Protein AF-A0A969WZC3-F1 (afdb_monomer_lite)

Radius of gyration: 23.34 Å; chains: 1; bounding box: 54×45×76 Å

Structure (mmCIF, N/CA/C/O backbone):
data_AF-A0A969WZC3-F1
#
_entry.id   AF-A0A969WZC3-F1
#
loop_
_atom_site.group_PDB
_atom_site.id
_atom_site.type_symbol
_atom_site.label_atom_id
_atom_site.label_alt_id
_atom_site.label_comp_id
_atom_site.label_asym_id
_atom_site.label_entity_id
_atom_site.label_seq_id
_atom_site.pdbx_PDB_ins_code
_atom_site.Cartn_x
_atom_site.Cartn_y
_atom_site.Cartn_z
_atom_site.occupancy
_atom_site.B_iso_or_equiv
_atom_site.auth_seq_id
_atom_site.auth_comp_id
_atom_site.auth_asym_id
_atom_site.auth_atom_id
_atom_site.pdbx_PDB_model_num
ATOM 1 N N . MET A 1 1 ? 13.222 12.422 -15.198 1.00 42.28 1 MET A N 1
ATOM 2 C CA . MET A 1 1 ? 12.295 11.518 -14.487 1.00 42.28 1 MET A CA 1
ATOM 3 C C . MET A 1 1 ? 12.830 11.242 -13.109 1.00 42.28 1 MET A C 1
ATOM 5 O O . MET A 1 1 ? 14.006 10.934 -12.985 1.00 42.28 1 MET A O 1
ATOM 9 N N . ILE A 1 2 ? 12.021 11.473 -12.080 1.00 40.50 2 ILE A N 1
ATOM 10 C CA . ILE A 1 2 ? 12.538 11.616 -10.722 1.00 40.50 2 ILE A CA 1
ATOM 11 C C . ILE A 1 2 ? 12.546 10.247 -10.035 1.00 40.50 2 ILE A C 1
ATOM 13 O O . ILE A 1 2 ? 11.678 9.947 -9.223 1.00 40.50 2 ILE A O 1
ATOM 17 N N . SER A 1 3 ? 13.534 9.409 -10.359 1.00 52.72 3 SER A N 1
ATOM 18 C CA . SER A 1 3 ? 14.085 8.571 -9.300 1.00 52.72 3 SER A CA 1
ATOM 19 C C . SER A 1 3 ? 14.877 9.506 -8.393 1.00 52.72 3 SER A C 1
ATOM 21 O O . SER A 1 3 ? 15.606 10.388 -8.857 1.00 52.72 3 SER A O 1
ATOM 23 N N . GLN A 1 4 ? 14.687 9.393 -7.083 1.00 64.31 4 GLN A N 1
ATOM 24 C CA . GLN A 1 4 ? 15.582 10.088 -6.175 1.00 64.31 4 GLN A CA 1
ATOM 25 C C . GLN A 1 4 ? 16.975 9.523 -6.429 1.00 64.31 4 GLN A C 1
ATOM 27 O O . GLN A 1 4 ? 17.149 8.313 -6.339 1.00 64.31 4 GLN A O 1
ATOM 32 N N . ALA A 1 5 ? 17.951 10.367 -6.775 1.00 65.38 5 ALA A N 1
ATOM 33 C CA . ALA A 1 5 ? 19.270 9.907 -7.225 1.00 65.38 5 ALA A CA 1
ATOM 34 C C . ALA A 1 5 ? 19.932 8.913 -6.247 1.00 65.38 5 ALA A C 1
ATOM 36 O O . ALA A 1 5 ? 20.697 8.050 -6.664 1.00 65.38 5 ALA A O 1
ATOM 37 N N . ARG A 1 6 ? 19.577 8.992 -4.955 1.00 82.94 6 ARG A N 1
ATOM 38 C CA . ARG A 1 6 ? 20.016 8.071 -3.896 1.00 82.94 6 ARG A CA 1
ATOM 39 C C . ARG A 1 6 ? 19.388 6.669 -3.954 1.00 82.94 6 ARG A C 1
ATOM 41 O O . ARG A 1 6 ? 20.005 5.728 -3.483 1.00 82.94 6 ARG A O 1
ATOM 48 N N . LEU A 1 7 ? 18.193 6.512 -4.525 1.00 85.69 7 LEU A N 1
ATOM 49 C CA . LEU A 1 7 ? 17.437 5.248 -4.587 1.00 85.69 7 LEU A CA 1
ATOM 50 C C . LEU A 1 7 ? 17.668 4.458 -5.888 1.00 85.69 7 LEU A C 1
ATOM 52 O O . LEU A 1 7 ? 17.003 3.446 -6.138 1.00 85.69 7 LEU A O 1
ATOM 56 N N . GLY A 1 8 ? 18.607 4.917 -6.717 1.00 86.56 8 GLY A N 1
ATOM 57 C CA . GLY A 1 8 ? 19.036 4.247 -7.937 1.00 86.56 8 GLY A CA 1
ATOM 58 C C . GLY A 1 8 ? 18.315 4.705 -9.205 1.00 86.56 8 GLY A C 1
ATOM 59 O O . GLY A 1 8 ? 17.665 5.752 -9.267 1.00 86.56 8 GLY A O 1
ATOM 60 N N . THR A 1 9 ? 18.489 3.909 -10.256 1.00 91.56 9 THR A N 1
ATOM 61 C CA . THR A 1 9 ? 17.952 4.183 -11.596 1.00 91.56 9 THR A CA 1
ATOM 62 C C . THR A 1 9 ? 16.505 3.708 -11.736 1.00 91.56 9 THR A C 1
ATOM 64 O O . THR A 1 9 ? 16.013 2.939 -10.907 1.00 91.56 9 THR A O 1
ATOM 67 N N . VAL A 1 10 ? 15.833 4.106 -12.825 1.00 91.38 10 VAL A N 1
ATOM 68 C CA . VAL A 1 10 ? 14.520 3.548 -13.198 1.00 91.38 10 VAL A CA 1
ATOM 69 C C . VAL A 1 10 ? 14.601 2.027 -13.328 1.00 91.38 10 VAL A C 1
ATOM 71 O O . VAL A 1 10 ? 13.741 1.334 -12.803 1.00 91.38 10 VAL A O 1
ATOM 74 N N . TRP A 1 11 ? 15.676 1.491 -13.915 1.00 93.31 11 TRP A N 1
ATOM 75 C CA . TRP A 1 11 ? 15.883 0.045 -14.008 1.00 93.31 11 TRP A CA 1
ATOM 76 C C . TRP A 1 11 ? 15.970 -0.636 -12.636 1.00 93.31 11 TRP A C 1
ATOM 78 O O . TRP A 1 11 ? 15.300 -1.642 -12.401 1.00 93.31 11 TRP A O 1
ATOM 88 N N . THR A 1 12 ? 16.753 -0.074 -11.708 1.00 93.88 12 THR A N 1
ATOM 89 C CA . THR A 1 12 ? 16.862 -0.594 -10.335 1.00 93.88 12 THR A CA 1
ATOM 90 C C . THR A 1 12 ? 15.500 -0.581 -9.643 1.00 93.88 12 THR A C 1
ATOM 92 O O . THR A 1 12 ? 15.118 -1.574 -9.025 1.00 93.88 12 THR A O 1
ATOM 95 N N . LYS A 1 13 ? 14.733 0.508 -9.802 1.00 95.12 13 LYS A N 1
ATOM 96 C CA . LYS A 1 13 ? 13.353 0.599 -9.308 1.00 95.12 13 LYS A CA 1
ATOM 97 C C . LYS A 1 13 ? 12.482 -0.498 -9.915 1.00 95.12 13 LYS A C 1
ATOM 99 O O . LYS A 1 13 ? 11.861 -1.235 -9.163 1.00 95.12 13 LYS A O 1
ATOM 104 N N . THR A 1 14 ? 12.489 -0.675 -11.234 1.00 96.62 14 THR A N 1
ATOM 105 C CA . THR A 1 14 ? 11.723 -1.727 -11.919 1.00 96.62 14 THR A CA 1
ATOM 106 C C . THR A 1 14 ? 12.036 -3.121 -11.369 1.00 96.62 14 THR A C 1
ATOM 108 O O . THR A 1 14 ? 11.116 -3.888 -11.101 1.00 96.62 14 THR A O 1
ATOM 111 N N . GLN A 1 15 ? 13.308 -3.456 -11.123 1.00 97.12 15 GLN A N 1
ATOM 112 C CA . GLN A 1 15 ? 13.657 -4.754 -10.527 1.00 97.12 15 GLN A CA 1
ATOM 113 C C . GLN A 1 15 ? 13.122 -4.915 -9.098 1.00 97.12 15 GLN A C 1
ATOM 115 O O . GLN A 1 15 ? 12.622 -5.990 -8.756 1.00 97.12 15 GLN A O 1
ATOM 120 N N . ARG A 1 16 ? 13.155 -3.857 -8.276 1.00 97.50 16 ARG A N 1
ATOM 121 C CA . ARG A 1 16 ? 12.515 -3.889 -6.951 1.00 97.50 16 ARG A CA 1
ATOM 122 C C . ARG A 1 16 ? 11.005 -4.059 -7.062 1.00 97.50 16 ARG A C 1
ATOM 124 O O . ARG A 1 16 ? 10.459 -4.922 -6.381 1.00 97.50 16 ARG A O 1
ATOM 131 N N . LEU A 1 17 ? 10.350 -3.308 -7.952 1.00 98.25 17 LEU A N 1
ATOM 132 C CA . LEU A 1 17 ? 8.904 -3.393 -8.172 1.00 98.25 17 LEU A CA 1
ATOM 133 C C . LEU A 1 17 ? 8.465 -4.807 -8.543 1.00 98.25 17 LEU A C 1
ATOM 135 O O . LEU A 1 17 ? 7.466 -5.268 -8.009 1.00 98.25 17 LEU A O 1
ATOM 139 N N . ARG A 1 18 ? 9.225 -5.522 -9.383 1.00 98.50 18 ARG A N 1
ATOM 140 C CA . ARG A 1 18 ? 8.946 -6.935 -9.696 1.00 98.50 18 ARG A CA 1
ATOM 141 C C . ARG A 1 18 ? 8.913 -7.799 -8.439 1.00 98.50 18 ARG A C 1
ATOM 143 O O . ARG A 1 18 ? 7.935 -8.501 -8.208 1.00 98.50 18 ARG A O 1
ATOM 150 N N . GLY A 1 19 ? 9.943 -7.694 -7.598 1.00 98.38 19 GLY A N 1
ATOM 151 C CA . GLY A 1 19 ? 10.017 -8.458 -6.352 1.00 98.38 19 GLY A CA 1
ATOM 152 C C . GLY A 1 19 ? 8.909 -8.100 -5.358 1.00 98.38 19 GLY A C 1
ATOM 153 O O . GLY A 1 19 ? 8.317 -8.991 -4.757 1.00 98.38 19 GLY A O 1
ATOM 154 N N . ILE A 1 20 ? 8.612 -6.808 -5.192 1.00 98.75 20 ILE A N 1
ATOM 155 C CA . ILE A 1 20 ? 7.569 -6.341 -4.266 1.00 98.75 20 ILE A CA 1
ATOM 156 C C . ILE A 1 20 ? 6.181 -6.744 -4.778 1.00 98.75 20 ILE A C 1
ATOM 158 O O . ILE A 1 20 ? 5.378 -7.253 -4.004 1.00 98.75 20 ILE A O 1
ATOM 162 N N . ALA A 1 21 ? 5.901 -6.583 -6.074 1.00 98.75 21 ALA A N 1
ATOM 163 C CA . ALA A 1 21 ? 4.621 -6.969 -6.665 1.00 98.75 21 ALA A CA 1
ATOM 164 C C . ALA A 1 21 ? 4.400 -8.484 -6.582 1.00 98.75 21 ALA A C 1
ATOM 166 O O . ALA A 1 21 ? 3.293 -8.927 -6.285 1.00 98.75 21 ALA A O 1
ATOM 167 N N . GLU A 1 22 ? 5.451 -9.287 -6.781 1.00 98.50 22 GLU A N 1
ATOM 168 C CA . GLU A 1 22 ? 5.379 -10.735 -6.590 1.00 98.50 22 GLU A CA 1
ATOM 169 C C . GLU A 1 22 ? 5.083 -11.102 -5.125 1.00 98.50 22 GLU A C 1
ATOM 171 O O . GLU A 1 22 ? 4.274 -11.990 -4.861 1.00 98.50 22 GLU A O 1
ATOM 176 N N . PHE A 1 23 ? 5.714 -10.417 -4.168 1.00 98.62 23 PHE A N 1
ATOM 177 C CA . PHE A 1 23 ? 5.460 -10.626 -2.743 1.00 98.62 23 PHE A CA 1
ATOM 178 C C . PHE A 1 23 ? 4.017 -10.267 -2.366 1.00 98.62 23 PHE A C 1
ATOM 180 O O . PHE A 1 23 ? 3.298 -11.106 -1.832 1.00 98.62 23 PHE A O 1
ATOM 187 N N . VAL A 1 24 ? 3.562 -9.067 -2.739 1.00 98.50 24 VAL A N 1
ATOM 188 C CA . VAL A 1 24 ? 2.185 -8.603 -2.506 1.00 98.50 24 VAL A CA 1
ATOM 189 C C . VAL A 1 24 ? 1.169 -9.536 -3.165 1.00 98.50 24 VAL A C 1
ATOM 191 O O . VAL A 1 24 ? 0.177 -9.898 -2.541 1.00 98.50 24 VAL A O 1
ATOM 194 N N . GLY A 1 25 ? 1.417 -9.974 -4.402 1.00 98.19 25 GLY A N 1
ATOM 195 C CA . GLY A 1 25 ? 0.541 -10.918 -5.094 1.00 98.19 25 GLY A CA 1
ATOM 196 C C . GLY A 1 25 ? 0.383 -12.245 -4.348 1.00 98.19 25 GLY A C 1
ATOM 197 O O . GLY A 1 25 ? -0.729 -12.760 -4.265 1.00 98.19 25 GLY A O 1
ATOM 198 N N . LYS A 1 26 ? 1.467 -12.772 -3.761 1.00 97.94 26 LYS A N 1
ATOM 199 C CA . LYS A 1 26 ? 1.429 -14.000 -2.948 1.00 97.94 26 LYS A CA 1
ATOM 200 C C . LYS A 1 26 ? 0.663 -13.806 -1.644 1.00 97.94 26 LYS A C 1
ATOM 202 O O . LYS A 1 26 ? -0.181 -14.642 -1.337 1.00 97.94 26 LYS A O 1
ATOM 207 N N . GLU A 1 27 ? 0.917 -12.713 -0.928 1.00 97.06 27 GLU A N 1
ATOM 208 C CA . GLU A 1 27 ? 0.209 -12.381 0.318 1.00 97.06 27 GLU A CA 1
ATOM 209 C C . GLU A 1 27 ? -1.304 -12.238 0.092 1.00 97.06 27 GLU A C 1
ATOM 211 O O . GLU A 1 27 ? -2.105 -12.709 0.894 1.00 97.06 27 GLU A O 1
ATOM 216 N N . LEU A 1 28 ? -1.703 -11.661 -1.046 1.00 97.19 28 LEU A N 1
ATOM 217 C CA . LEU A 1 28 ? -3.108 -11.512 -1.438 1.00 97.19 28 LEU A CA 1
ATOM 218 C C . LEU A 1 28 ? -3.725 -12.783 -2.051 1.00 97.19 28 LEU A C 1
ATOM 220 O O . LEU A 1 28 ? -4.907 -12.786 -2.395 1.00 97.19 28 LEU A O 1
ATOM 224 N N . GLY A 1 29 ? -2.950 -13.858 -2.222 1.00 97.38 29 GLY A N 1
ATOM 225 C CA . GLY A 1 29 ? -3.427 -15.115 -2.806 1.00 97.38 29 GLY A CA 1
ATOM 226 C C . GLY A 1 29 ? -3.717 -15.051 -4.312 1.00 97.38 29 GLY A C 1
ATOM 227 O O . GLY A 1 29 ? -4.465 -15.884 -4.830 1.00 97.38 29 GLY A O 1
ATOM 228 N N . PHE A 1 30 ? -3.147 -14.085 -5.035 1.00 97.12 30 PHE A N 1
ATOM 229 C CA . PHE A 1 30 ? -3.295 -13.992 -6.487 1.00 97.12 30 PHE A CA 1
ATOM 230 C C . PHE A 1 30 ? -2.543 -15.124 -7.193 1.00 97.12 30 PHE A C 1
ATOM 232 O O . PHE A 1 30 ? -1.452 -15.530 -6.797 1.00 97.12 30 PHE A O 1
ATOM 239 N N . THR A 1 31 ? -3.129 -15.640 -8.275 1.00 95.19 31 THR A N 1
ATOM 240 C CA . THR A 1 31 ? -2.581 -16.807 -8.990 1.00 95.19 31 THR A CA 1
ATOM 241 C C . THR A 1 31 ? -1.844 -16.430 -10.275 1.00 95.19 31 THR A C 1
ATOM 243 O O . THR A 1 31 ? -0.972 -17.174 -10.732 1.00 95.19 31 THR A O 1
ATOM 246 N N . GLU A 1 32 ? -2.111 -15.252 -10.846 1.00 94.31 32 GLU A N 1
ATOM 247 C CA . GLU A 1 32 ? -1.524 -14.802 -12.113 1.00 94.31 32 GLU A CA 1
ATOM 248 C C . GLU A 1 32 ? -0.117 -14.189 -11.964 1.00 94.31 32 GLU A C 1
ATOM 250 O O . GLU A 1 32 ? 0.189 -13.132 -12.521 1.00 94.31 32 GLU A O 1
ATOM 255 N N . MET A 1 33 ? 0.787 -14.871 -11.255 1.00 97.62 33 MET A N 1
ATOM 256 C CA . MET A 1 33 ? 2.130 -14.356 -10.936 1.00 97.62 33 MET A CA 1
ATOM 257 C C . MET A 1 33 ? 2.956 -13.964 -12.169 1.00 97.62 33 MET A C 1
ATOM 259 O O . MET A 1 33 ? 3.733 -13.014 -12.119 1.00 97.62 33 MET A O 1
ATOM 263 N N . LYS A 1 34 ? 2.764 -14.654 -13.302 1.00 97.94 34 LYS A N 1
ATOM 264 C CA . LYS A 1 34 ? 3.433 -14.311 -14.569 1.00 97.94 34 LYS A CA 1
ATOM 265 C C . LYS A 1 34 ? 2.964 -12.969 -15.137 1.00 97.94 34 LYS A C 1
ATOM 267 O O . LYS A 1 34 ? 3.781 -12.240 -15.690 1.00 97.94 34 LYS A O 1
ATOM 272 N N . LEU A 1 35 ? 1.673 -12.650 -15.004 1.00 98.06 35 LEU A N 1
ATOM 273 C CA . LEU A 1 35 ? 1.128 -11.365 -15.447 1.00 98.06 35 LEU A CA 1
ATOM 274 C C . LEU A 1 35 ? 1.619 -10.240 -14.535 1.00 98.06 35 LEU A C 1
ATOM 276 O O . LEU A 1 35 ? 2.028 -9.198 -15.039 1.00 98.06 35 LEU A O 1
ATOM 280 N N . ILE A 1 36 ? 1.648 -10.481 -13.218 1.00 98.69 36 ILE A N 1
ATOM 281 C CA . ILE A 1 36 ? 2.184 -9.540 -12.222 1.00 98.69 36 ILE A CA 1
ATOM 282 C C . ILE A 1 36 ? 3.644 -9.195 -12.540 1.00 98.69 36 ILE A C 1
ATOM 284 O O . ILE A 1 36 ? 3.980 -8.019 -12.675 1.00 98.69 36 ILE A O 1
ATOM 288 N N . ASP A 1 37 ? 4.501 -10.205 -12.718 1.00 98.62 37 ASP A N 1
ATOM 289 C CA . ASP A 1 37 ? 5.919 -9.992 -13.024 1.00 98.62 37 ASP A CA 1
ATOM 290 C C . ASP A 1 37 ? 6.119 -9.257 -14.358 1.00 98.62 37 ASP A C 1
ATOM 292 O O . ASP A 1 37 ? 6.903 -8.306 -14.437 1.00 98.62 37 ASP A O 1
ATOM 296 N N . ARG A 1 38 ? 5.379 -9.653 -15.405 1.00 98.44 38 ARG A N 1
ATOM 297 C CA . ARG A 1 38 ? 5.488 -9.025 -16.728 1.00 98.44 38 ARG A CA 1
ATOM 298 C C . ARG A 1 38 ? 5.025 -7.570 -16.706 1.00 98.44 38 ARG A C 1
ATOM 300 O O . ARG A 1 38 ? 5.714 -6.715 -17.262 1.00 98.44 38 ARG A O 1
ATOM 307 N N . ALA A 1 39 ? 3.913 -7.276 -16.034 1.00 98.56 39 ALA A N 1
ATOM 308 C CA . ALA A 1 39 ? 3.428 -5.912 -15.857 1.00 98.56 39 ALA A CA 1
ATOM 309 C C . ALA A 1 39 ? 4.424 -5.066 -15.053 1.00 98.56 39 ALA A C 1
ATOM 311 O O . ALA A 1 39 ? 4.774 -3.971 -15.487 1.00 98.56 39 ALA A O 1
ATOM 312 N N . ALA A 1 40 ? 4.953 -5.587 -13.940 1.00 98.50 40 ALA A N 1
ATOM 313 C CA . ALA A 1 40 ? 5.955 -4.892 -13.133 1.00 98.50 40 ALA A CA 1
ATOM 314 C C . ALA A 1 40 ? 7.238 -4.587 -13.923 1.00 98.50 40 ALA A C 1
ATOM 316 O O . ALA A 1 40 ? 7.801 -3.503 -13.785 1.00 98.50 40 ALA A O 1
ATOM 317 N N . LEU A 1 41 ? 7.685 -5.506 -14.785 1.00 98.44 41 LEU A N 1
ATOM 318 C CA . LEU A 1 41 ? 8.854 -5.302 -15.642 1.00 98.44 41 LEU A CA 1
ATOM 319 C C . LEU A 1 41 ? 8.656 -4.158 -16.650 1.00 98.44 41 LEU A C 1
ATOM 321 O O . LEU A 1 41 ? 9.597 -3.416 -16.926 1.00 98.44 41 LEU A O 1
ATOM 325 N N . LEU A 1 42 ? 7.452 -4.030 -17.210 1.00 97.94 42 LEU A N 1
ATOM 326 C CA . LEU A 1 42 ? 7.158 -3.095 -18.299 1.00 97.94 42 LEU A CA 1
ATOM 327 C C . LEU A 1 42 ? 6.535 -1.771 -17.833 1.00 97.94 42 LEU A C 1
ATOM 329 O O . LEU A 1 42 ? 6.500 -0.818 -18.608 1.00 97.94 42 LEU A O 1
ATOM 333 N N . CYS A 1 43 ? 6.078 -1.673 -16.580 1.00 97.06 43 CYS A N 1
ATOM 334 C CA . CYS A 1 43 ? 5.283 -0.540 -16.086 1.00 97.06 43 CYS A CA 1
ATOM 335 C C . CYS A 1 43 ? 5.971 0.834 -16.167 1.00 97.06 43 CYS A C 1
ATOM 337 O O . CYS A 1 43 ? 5.294 1.856 -16.107 1.00 97.06 43 CYS A O 1
ATOM 339 N N . LYS A 1 44 ? 7.301 0.865 -16.319 1.00 96.12 44 LYS A N 1
ATOM 340 C CA . LYS A 1 44 ? 8.107 2.087 -16.458 1.00 96.12 44 LYS A CA 1
ATOM 341 C C . LYS A 1 44 ? 8.757 2.235 -17.831 1.00 96.12 44 LYS A C 1
ATOM 343 O O . LYS A 1 44 ? 9.663 3.041 -17.970 1.00 96.12 44 LYS A O 1
ATOM 348 N N . ALA A 1 45 ? 8.373 1.446 -18.832 1.00 94.62 45 ALA A N 1
ATOM 349 C CA . ALA A 1 45 ? 9.025 1.493 -20.143 1.00 94.62 45 ALA A CA 1
ATOM 350 C C . ALA A 1 45 ? 8.718 2.789 -20.916 1.00 94.62 45 ALA A C 1
ATOM 352 O O . ALA A 1 45 ? 9.565 3.294 -21.649 1.00 94.62 45 ALA A O 1
ATOM 353 N N . ASP A 1 46 ? 7.524 3.352 -20.733 1.00 95.31 46 ASP A N 1
ATOM 354 C CA . ASP A 1 46 ? 7.078 4.565 -21.425 1.00 95.31 46 ASP A CA 1
ATOM 355 C C . ASP A 1 46 ? 7.780 5.839 -20.958 1.00 95.31 46 ASP A C 1
ATOM 357 O O . ASP A 1 46 ? 7.876 6.804 -21.715 1.00 95.31 46 ASP A O 1
ATOM 361 N N . LEU A 1 47 ? 8.314 5.814 -19.741 1.00 93.19 47 LEU A N 1
ATOM 362 C CA . LEU A 1 47 ? 9.138 6.860 -19.158 1.00 93.19 47 LEU A CA 1
ATOM 363 C C . LEU A 1 47 ? 10.285 7.282 -20.093 1.00 93.19 47 LEU A C 1
ATOM 365 O O . LEU A 1 47 ? 10.525 8.468 -20.270 1.00 93.19 47 LEU A O 1
ATOM 369 N N . GLU A 1 48 ? 10.935 6.356 -20.794 1.00 90.25 48 GLU A N 1
ATOM 370 C CA . GLU A 1 48 ? 12.064 6.688 -21.681 1.00 90.25 48 GLU A CA 1
ATOM 371 C C . GLU A 1 48 ? 11.642 7.269 -23.047 1.00 90.25 48 GLU A C 1
ATOM 373 O O . GLU A 1 48 ? 12.482 7.531 -23.910 1.00 90.25 48 GLU A O 1
ATOM 378 N N . THR A 1 49 ? 10.344 7.490 -23.275 1.00 92.12 49 THR A N 1
ATOM 379 C CA . THR A 1 49 ? 9.843 8.016 -24.551 1.00 92.12 49 THR A CA 1
ATOM 380 C C . THR A 1 49 ? 9.774 9.539 -24.571 1.00 92.12 49 THR A C 1
ATOM 382 O O . THR A 1 49 ? 9.424 10.186 -23.582 1.00 92.12 49 THR A O 1
ATOM 385 N N . SER A 1 50 ? 10.023 10.135 -25.744 1.00 92.44 50 SER A N 1
ATOM 386 C CA . SER A 1 50 ? 9.853 11.582 -25.942 1.00 92.44 50 SER A CA 1
ATOM 387 C C . SER A 1 50 ? 8.424 12.040 -25.649 1.00 92.44 50 SER A C 1
ATOM 389 O O . SER A 1 50 ? 8.239 13.125 -25.114 1.00 92.44 50 SER A O 1
ATOM 391 N N . MET A 1 51 ? 7.423 11.194 -25.928 1.00 93.31 51 MET A N 1
ATOM 392 C CA . MET A 1 51 ? 6.016 11.500 -25.665 1.00 93.31 51 MET A CA 1
ATOM 393 C C . MET A 1 51 ? 5.758 11.745 -24.174 1.00 93.31 51 MET A C 1
ATOM 395 O O . MET A 1 51 ? 5.168 12.759 -23.823 1.00 93.31 51 MET A O 1
ATOM 399 N N . VAL A 1 52 ? 6.231 10.861 -23.290 1.00 93.25 52 VAL A N 1
ATOM 400 C CA . VAL A 1 52 ? 6.078 11.042 -21.833 1.00 93.25 52 VAL A CA 1
ATOM 401 C C . VAL A 1 52 ? 7.013 12.132 -21.300 1.00 93.25 52 VAL A C 1
ATOM 403 O O . VAL A 1 52 ? 6.669 12.828 -20.346 1.00 93.25 52 VAL A O 1
ATOM 406 N N . GLY A 1 53 ? 8.174 12.326 -21.932 1.00 91.12 53 GLY A N 1
ATOM 407 C CA . GLY A 1 53 ? 9.064 13.448 -21.634 1.00 91.12 53 GLY A CA 1
ATOM 408 C C . GLY A 1 53 ? 8.413 14.817 -21.870 1.00 91.12 53 GLY A C 1
ATOM 409 O O . GLY A 1 53 ? 8.601 15.721 -21.056 1.00 91.12 53 GLY A O 1
ATOM 410 N N . GLU A 1 54 ? 7.637 14.960 -22.949 1.00 94.50 54 GLU A N 1
ATOM 411 C CA . GLU A 1 54 ? 6.885 16.180 -23.277 1.00 94.50 54 GLU A CA 1
ATOM 412 C C . GLU A 1 54 ? 5.556 16.288 -22.510 1.00 94.50 54 GLU A C 1
ATOM 414 O O . GLU A 1 54 ? 5.176 17.390 -22.114 1.00 94.50 54 GLU A O 1
ATOM 419 N N . PHE A 1 55 ? 4.885 15.158 -22.252 1.00 95.00 55 PHE A N 1
ATOM 420 C CA . PHE A 1 55 ? 3.567 15.089 -21.606 1.00 95.00 55 PHE A CA 1
ATOM 421 C C . PHE A 1 55 ? 3.561 14.086 -20.432 1.00 95.00 55 PHE A C 1
ATOM 423 O O . PHE A 1 55 ? 3.093 12.948 -20.579 1.00 95.00 55 PHE A O 1
ATOM 430 N N . PRO A 1 56 ? 4.064 14.470 -19.241 1.00 90.56 56 PRO A N 1
ATOM 431 C CA . PRO A 1 56 ? 4.155 13.580 -18.078 1.00 90.56 56 PRO A CA 1
ATOM 432 C C . PRO A 1 56 ? 2.811 13.019 -17.585 1.00 90.56 56 PRO A C 1
ATOM 434 O O . PRO A 1 56 ? 2.769 11.988 -16.909 1.00 90.56 56 PRO A O 1
ATOM 437 N N . GLU A 1 57 ? 1.702 13.688 -17.895 1.00 90.25 57 GLU A N 1
ATOM 438 C CA . GLU A 1 57 ? 0.337 13.240 -17.607 1.00 90.25 57 GLU A CA 1
ATOM 439 C C . GLU A 1 57 ? -0.067 11.973 -18.377 1.00 90.25 57 GLU A C 1
ATOM 441 O O . GLU A 1 57 ? -1.015 11.297 -17.974 1.00 90.25 57 GLU A O 1
ATOM 446 N N . LEU A 1 58 ? 0.658 11.631 -19.449 1.00 94.44 58 LEU A N 1
ATOM 447 C CA . LEU A 1 58 ? 0.397 10.456 -20.281 1.00 94.44 58 LEU A CA 1
ATOM 448 C C . LEU A 1 58 ? 1.133 9.189 -19.816 1.00 94.44 58 LEU A C 1
ATOM 450 O O . LEU A 1 58 ? 0.977 8.135 -20.439 1.00 94.44 58 LEU A O 1
ATOM 454 N N . GLN A 1 59 ? 1.909 9.260 -18.731 1.00 93.88 59 GLN A N 1
ATOM 455 C CA . GLN A 1 59 ? 2.564 8.083 -18.154 1.00 93.88 59 GLN A CA 1
ATOM 456 C C . GLN A 1 59 ? 1.541 6.995 -17.773 1.00 93.88 59 GLN A C 1
ATOM 458 O O . GLN A 1 59 ? 0.422 7.284 -17.337 1.00 93.88 59 GLN A O 1
ATOM 463 N N . GLY A 1 60 ? 1.902 5.731 -17.974 1.00 94.44 60 GLY A N 1
ATOM 464 C CA . GLY A 1 60 ? 1.030 4.561 -17.845 1.00 94.44 60 GLY A CA 1
ATOM 465 C C . GLY A 1 60 ? 0.022 4.412 -18.990 1.00 94.44 60 GLY A C 1
ATOM 466 O O . GLY A 1 60 ? -0.188 3.301 -19.479 1.00 94.44 60 GLY A O 1
ATOM 467 N N . ILE A 1 61 ? -0.574 5.513 -19.468 1.00 95.88 61 ILE A N 1
ATOM 468 C CA . ILE A 1 61 ? -1.490 5.507 -20.622 1.00 95.88 61 ILE A CA 1
ATOM 469 C C . ILE A 1 61 ? -0.714 5.127 -21.884 1.00 95.88 61 ILE A C 1
ATOM 471 O O . ILE A 1 61 ? -1.096 4.189 -22.587 1.00 95.88 61 ILE A O 1
ATOM 475 N N . MET A 1 62 ? 0.404 5.809 -22.143 1.00 97.19 62 MET A N 1
ATOM 476 C CA . MET A 1 62 ? 1.262 5.482 -23.282 1.00 97.19 62 MET A CA 1
ATOM 477 C C . MET A 1 62 ? 1.928 4.123 -23.108 1.00 97.19 62 MET A C 1
ATOM 479 O O . MET A 1 62 ? 1.952 3.359 -24.067 1.00 97.19 62 MET A O 1
ATOM 483 N N . GLY A 1 63 ? 2.351 3.764 -21.891 1.00 97.19 63 GLY A N 1
ATOM 484 C CA . GLY A 1 63 ? 2.856 2.420 -21.593 1.00 97.19 63 GLY A CA 1
ATOM 485 C C . GLY A 1 63 ? 1.892 1.308 -21.998 1.00 97.19 63 GLY A C 1
ATOM 486 O O . GLY A 1 63 ? 2.302 0.350 -22.652 1.00 97.19 63 GLY A O 1
ATOM 487 N N . ARG A 1 64 ? 0.595 1.462 -21.709 1.00 97.69 64 ARG A N 1
ATOM 488 C CA . ARG A 1 64 ? -0.437 0.525 -22.172 1.00 97.69 64 ARG A CA 1
ATOM 489 C C . ARG A 1 64 ? -0.525 0.468 -23.696 1.00 97.69 64 ARG A C 1
ATOM 491 O O . ARG A 1 64 ? -0.609 -0.623 -24.254 1.00 97.69 64 ARG A O 1
ATOM 498 N N . HIS A 1 65 ? -0.523 1.616 -24.373 1.00 97.69 65 HIS A N 1
ATOM 499 C CA . HIS A 1 65 ? -0.582 1.651 -25.837 1.00 97.69 65 HIS A CA 1
ATOM 500 C C . HIS A 1 65 ? 0.637 0.989 -26.482 1.00 97.69 65 HIS A C 1
ATOM 502 O O . HIS A 1 65 ? 0.467 0.205 -27.413 1.00 97.69 65 HIS A O 1
ATOM 508 N N . TYR A 1 66 ? 1.838 1.254 -25.966 1.00 97.56 66 TYR A N 1
ATOM 509 C CA . TYR A 1 66 ? 3.066 0.626 -26.446 1.00 97.56 66 TYR A CA 1
ATOM 510 C C . TYR A 1 66 ? 3.042 -0.887 -26.230 1.00 97.56 66 TYR A C 1
ATOM 512 O O . TYR A 1 66 ? 3.273 -1.624 -27.181 1.00 97.56 66 TYR A O 1
ATOM 520 N N . ALA A 1 67 ? 2.635 -1.359 -25.048 1.00 97.69 67 ALA A N 1
ATOM 521 C CA . ALA A 1 67 ? 2.509 -2.790 -24.773 1.00 97.69 67 ALA A CA 1
ATOM 522 C C . ALA A 1 67 ? 1.539 -3.499 -25.741 1.00 97.69 67 ALA A C 1
ATOM 524 O O . ALA A 1 67 ? 1.842 -4.581 -26.236 1.00 97.69 67 ALA A O 1
ATOM 525 N N . ILE A 1 68 ? 0.396 -2.878 -26.061 1.00 97.94 68 ILE A N 1
ATOM 526 C CA . ILE A 1 68 ? -0.563 -3.431 -27.035 1.00 97.94 68 ILE A CA 1
ATOM 527 C C . ILE A 1 68 ? 0.053 -3.512 -28.437 1.00 97.94 68 ILE A C 1
ATOM 529 O O . ILE A 1 68 ? -0.127 -4.515 -29.125 1.00 97.94 68 ILE A O 1
ATOM 533 N N . ILE A 1 69 ? 0.759 -2.464 -28.871 1.00 97.62 69 ILE A N 1
ATOM 534 C CA . ILE A 1 69 ? 1.409 -2.420 -30.191 1.00 97.62 69 ILE A CA 1
ATOM 535 C C . ILE A 1 69 ? 2.514 -3.480 -30.290 1.00 97.62 69 ILE A C 1
ATOM 537 O O . ILE A 1 69 ? 2.632 -4.134 -31.326 1.00 97.62 69 ILE A O 1
ATOM 541 N N . ASP A 1 70 ? 3.257 -3.693 -29.205 1.00 96.81 70 ASP A N 1
ATOM 542 C CA . ASP A 1 70 ? 4.323 -4.695 -29.109 1.00 96.81 70 ASP A CA 1
ATOM 543 C C . ASP A 1 70 ? 3.794 -6.137 -28.968 1.00 96.81 70 ASP A C 1
ATOM 545 O O . ASP A 1 70 ? 4.574 -7.090 -28.962 1.00 96.81 70 ASP A O 1
ATOM 549 N N . GLY A 1 71 ? 2.469 -6.323 -28.910 1.00 97.81 71 GLY A N 1
ATOM 550 C CA . GLY A 1 71 ? 1.825 -7.636 -28.872 1.00 97.81 71 GLY A CA 1
ATOM 551 C C . GLY A 1 71 ? 1.794 -8.288 -27.488 1.00 97.81 71 GLY A C 1
ATOM 552 O O . GLY A 1 71 ? 1.629 -9.506 -27.400 1.00 97.81 71 GLY A O 1
ATOM 553 N N . GLU A 1 72 ? 1.947 -7.508 -26.415 1.00 98.25 72 GLU A N 1
ATOM 554 C CA . GLU A 1 72 ? 1.773 -8.003 -25.048 1.00 98.25 72 GLU A CA 1
ATOM 555 C C . GLU A 1 72 ? 0.325 -8.428 -24.775 1.00 98.25 72 GLU A C 1
ATOM 557 O O . GLU A 1 72 ? -0.631 -7.971 -25.410 1.00 98.25 72 GLU A O 1
ATOM 562 N N . ASP A 1 73 ? 0.158 -9.284 -23.767 1.00 97.62 73 ASP A N 1
ATOM 563 C CA . ASP A 1 73 ? -1.159 -9.671 -23.272 1.00 97.62 73 ASP A CA 1
ATOM 564 C C . ASP A 1 73 ? -1.965 -8.431 -22.837 1.00 97.62 73 ASP A C 1
ATOM 566 O O . ASP A 1 73 ? -1.460 -7.535 -22.152 1.00 97.62 73 ASP A O 1
ATOM 570 N N . HIS A 1 74 ? -3.248 -8.394 -23.202 1.00 97.12 74 HIS A N 1
ATOM 571 C CA . HIS A 1 74 ? -4.181 -7.334 -22.821 1.00 97.12 74 HIS A CA 1
ATOM 572 C C . HIS A 1 74 ? -4.179 -7.059 -21.305 1.00 97.12 74 HIS A C 1
ATOM 574 O O . HIS A 1 74 ? -4.254 -5.897 -20.902 1.00 97.12 74 HIS A O 1
ATOM 580 N N . LEU A 1 75 ? -4.076 -8.102 -20.473 1.00 97.12 75 LEU A N 1
ATOM 581 C CA . LEU A 1 75 ? -4.080 -7.981 -19.013 1.00 97.12 75 LEU A CA 1
ATOM 582 C C . LEU A 1 75 ? -2.787 -7.343 -18.493 1.00 97.12 75 LEU A C 1
ATOM 584 O O . LEU A 1 75 ? -2.828 -6.560 -17.546 1.00 97.12 75 LEU A O 1
ATOM 588 N N . VAL A 1 76 ? -1.650 -7.613 -19.145 1.00 98.31 76 VAL A N 1
ATOM 589 C CA . VAL A 1 76 ? -0.380 -6.927 -18.860 1.00 98.31 76 VAL A CA 1
ATOM 590 C C . VAL A 1 76 ? -0.504 -5.451 -19.223 1.00 98.31 76 VAL A C 1
ATOM 592 O O . VAL A 1 76 ? -0.199 -4.587 -18.402 1.00 98.31 76 VAL A O 1
ATOM 595 N N . ALA A 1 77 ? -1.003 -5.145 -20.422 1.00 98.12 77 ALA A N 1
ATOM 596 C CA . ALA A 1 77 ? -1.172 -3.768 -20.875 1.00 98.12 77 ALA A CA 1
ATOM 597 C C . ALA A 1 77 ? -2.156 -2.976 -19.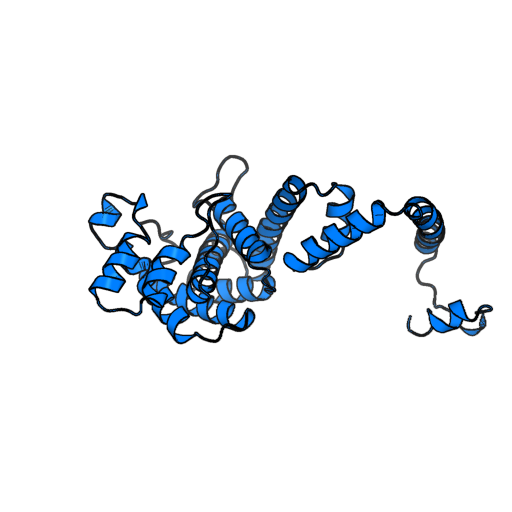994 1.00 98.12 77 ALA A C 1
ATOM 599 O O . ALA A 1 77 ? -1.919 -1.806 -19.689 1.00 98.12 77 ALA A O 1
ATOM 600 N N . GLN A 1 78 ? -3.243 -3.610 -19.545 1.00 98.06 78 GLN A N 1
ATOM 601 C CA . GLN A 1 78 ? -4.174 -3.035 -18.576 1.00 98.06 78 GLN A CA 1
ATOM 602 C C . GLN A 1 78 ? -3.458 -2.704 -17.259 1.00 98.06 78 GLN A C 1
ATOM 604 O O . GLN A 1 78 ? -3.483 -1.546 -16.837 1.00 98.06 78 GLN A O 1
ATOM 609 N N . ALA A 1 79 ? -2.748 -3.669 -16.668 1.00 98.19 79 ALA A N 1
ATOM 610 C CA . ALA A 1 79 ? -2.009 -3.477 -15.421 1.00 98.19 79 ALA A CA 1
ATOM 611 C C . ALA A 1 79 ? -0.941 -2.369 -15.514 1.00 98.19 79 ALA A C 1
ATOM 613 O O . ALA A 1 79 ? -0.766 -1.604 -14.565 1.00 98.19 79 ALA A O 1
ATOM 614 N N . ILE A 1 80 ? -0.282 -2.213 -16.671 1.00 98.25 80 ILE A N 1
ATOM 615 C CA . ILE A 1 80 ? 0.655 -1.104 -16.929 1.00 98.25 80 ILE A CA 1
ATOM 616 C C . ILE A 1 80 ? -0.038 0.258 -16.821 1.00 98.25 80 ILE A C 1
ATOM 618 O O . ILE A 1 80 ? 0.568 1.201 -16.330 1.00 98.25 80 ILE A O 1
ATOM 622 N N . SER A 1 81 ? -1.299 0.407 -17.224 1.00 96.75 81 SER A N 1
ATOM 623 C CA . SER A 1 81 ? -2.012 1.671 -16.977 1.00 96.75 81 SER A CA 1
ATOM 624 C C . SER A 1 81 ? -2.524 1.792 -15.539 1.00 96.75 81 SER A C 1
ATOM 626 O O . SER A 1 81 ? -2.441 2.866 -14.942 1.00 96.75 81 SER A O 1
ATOM 628 N N . GLU A 1 82 ? -3.016 0.691 -14.968 1.00 97.50 82 GLU A N 1
ATOM 629 C CA . GLU A 1 82 ? -3.636 0.673 -13.641 1.00 97.50 82 GLU A CA 1
ATOM 630 C C . GLU A 1 82 ? -2.629 0.886 -12.508 1.00 97.50 82 GLU A C 1
ATOM 632 O O . GLU A 1 82 ? -3.011 1.383 -11.458 1.00 97.50 82 GLU A O 1
ATOM 637 N N . HIS A 1 83 ? -1.339 0.583 -12.680 1.00 97.12 83 HIS A N 1
ATOM 638 C CA . HIS A 1 83 ? -0.396 0.672 -11.557 1.00 97.12 83 HIS A CA 1
ATOM 639 C C . HIS A 1 83 ? -0.221 2.092 -10.971 1.00 97.12 83 HIS A C 1
ATOM 641 O O . HIS A 1 83 ? 0.203 2.250 -9.830 1.00 97.12 83 HIS A O 1
ATOM 647 N N . TYR A 1 84 ? -0.587 3.143 -11.711 1.00 94.69 84 TYR A N 1
ATOM 648 C CA . TYR A 1 84 ? -0.610 4.509 -11.178 1.00 94.69 84 TYR A CA 1
ATOM 649 C C . TYR A 1 84 ? -1.849 4.812 -10.320 1.00 94.69 84 TYR A C 1
ATOM 651 O O . TYR A 1 84 ? -1.852 5.793 -9.571 1.00 94.69 84 TYR A O 1
ATOM 659 N N . GLN A 1 85 ? -2.902 4.002 -10.425 1.00 96.50 85 GLN A N 1
ATOM 660 C CA . GLN A 1 85 ? -4.170 4.198 -9.734 1.00 96.50 85 GLN A CA 1
ATOM 661 C C . GLN A 1 85 ? -4.103 3.779 -8.257 1.00 96.50 85 GLN A C 1
ATOM 663 O O . GLN A 1 85 ? -3.420 2.813 -7.923 1.00 96.50 85 GLN A O 1
ATOM 668 N N . PRO A 1 86 ? -4.829 4.463 -7.358 1.00 96.75 86 PRO A N 1
ATOM 669 C CA . PRO A 1 86 ? -5.444 5.770 -7.573 1.00 96.75 86 PRO A CA 1
ATOM 670 C C . PRO A 1 86 ? -4.370 6.872 -7.617 1.00 96.75 86 PRO A C 1
ATOM 672 O O . PRO A 1 86 ? -3.374 6.828 -6.879 1.00 96.75 86 PRO A O 1
ATOM 675 N N . ARG A 1 87 ? -4.571 7.874 -8.483 1.00 90.44 87 ARG A N 1
ATOM 676 C CA . ARG A 1 87 ? -3.642 9.012 -8.667 1.00 90.44 87 ARG A CA 1
ATOM 677 C C . ARG A 1 87 ? -3.947 10.181 -7.726 1.00 90.44 87 ARG A C 1
ATOM 679 O O . ARG A 1 87 ? -3.073 11.001 -7.428 1.00 90.44 87 ARG A O 1
ATOM 686 N N . PHE A 1 88 ? -5.193 10.279 -7.275 1.00 88.94 88 PHE A N 1
ATOM 687 C CA . PHE A 1 88 ? -5.698 11.280 -6.337 1.00 88.94 88 PHE A CA 1
ATOM 688 C C . PHE A 1 88 ? -6.857 10.690 -5.519 1.00 88.94 88 PHE A C 1
ATOM 690 O O . PHE A 1 88 ? -7.354 9.611 -5.833 1.00 88.94 88 PHE A O 1
ATOM 697 N N . ALA A 1 89 ? -7.267 11.373 -4.448 1.00 84.06 89 ALA A N 1
ATOM 698 C CA . ALA A 1 89 ? -8.372 10.920 -3.604 1.00 84.06 89 ALA A CA 1
ATOM 699 C C . ALA A 1 89 ? -9.686 10.866 -4.406 1.00 84.06 89 ALA A C 1
ATOM 701 O O . ALA A 1 89 ? -10.052 11.853 -5.044 1.00 84.06 89 ALA A O 1
ATOM 702 N N . GLY A 1 90 ? -10.375 9.723 -4.379 1.00 85.25 90 GLY A N 1
ATOM 703 C CA . GLY A 1 90 ? -11.589 9.480 -5.166 1.00 85.25 90 GLY A CA 1
ATOM 704 C C . GLY A 1 90 ? -11.351 9.079 -6.630 1.00 85.25 90 GLY A C 1
ATOM 705 O O . GLY A 1 90 ? -12.320 8.944 -7.374 1.00 85.25 90 GLY A O 1
ATOM 706 N N . ASP A 1 91 ? -10.097 8.899 -7.064 1.00 93.56 91 ASP A N 1
ATOM 707 C CA . ASP A 1 91 ? -9.791 8.215 -8.331 1.00 93.56 91 ASP A CA 1
ATOM 708 C C . ASP A 1 91 ? -10.124 6.719 -8.218 1.00 93.56 91 ASP A C 1
ATOM 710 O O . ASP A 1 91 ? -10.214 6.173 -7.119 1.00 93.56 91 ASP A O 1
ATOM 714 N N . GLN A 1 92 ? -10.281 6.045 -9.355 1.00 95.62 92 GLN A N 1
ATOM 715 C CA . GLN A 1 92 ? -10.543 4.604 -9.371 1.00 95.62 92 GLN A CA 1
ATOM 716 C C . GLN A 1 92 ? -9.348 3.829 -8.807 1.00 95.62 92 GLN A C 1
ATOM 718 O O . GLN A 1 92 ? -8.200 4.210 -9.044 1.00 95.62 92 GLN A O 1
ATOM 723 N N . ILE A 1 93 ? -9.616 2.730 -8.098 1.00 97.69 93 ILE A N 1
ATOM 724 C CA . ILE A 1 93 ? -8.591 1.745 -7.743 1.00 97.69 93 ILE A CA 1
ATOM 725 C C . ILE A 1 93 ? -8.306 0.804 -8.931 1.00 97.69 93 ILE A C 1
ATOM 727 O O . ILE A 1 93 ? -9.189 0.610 -9.774 1.00 97.69 93 ILE A O 1
ATOM 731 N N . PRO A 1 94 ? -7.109 0.189 -9.000 1.00 97.56 94 PRO A N 1
ATOM 732 C CA . PRO A 1 94 ? -6.837 -0.900 -9.933 1.00 97.56 94 PRO A CA 1
ATOM 733 C C . PRO A 1 94 ? -7.844 -2.039 -9.755 1.00 97.56 94 PRO A C 1
ATOM 735 O O . PRO A 1 94 ? -8.196 -2.380 -8.624 1.00 97.56 94 PRO A O 1
ATOM 738 N N . VAL A 1 95 ? -8.269 -2.656 -10.858 1.00 95.00 95 VAL A N 1
ATOM 739 C CA . VAL A 1 95 ? -9.257 -3.749 -10.828 1.00 95.00 95 VAL A CA 1
ATOM 740 C C . VAL A 1 95 ? -8.601 -5.101 -11.087 1.00 95.00 95 VAL A C 1
ATOM 742 O O . VAL A 1 95 ? -9.005 -6.106 -10.504 1.00 95.00 95 VAL A O 1
ATOM 745 N N . SER A 1 96 ? -7.584 -5.155 -11.952 1.00 96.94 96 SER A N 1
ATOM 746 C CA . SER A 1 96 ? -6.885 -6.409 -12.234 1.00 96.94 96 SER A CA 1
ATOM 747 C C . SER A 1 96 ? -5.958 -6.796 -11.077 1.00 96.94 96 SER A C 1
ATOM 749 O O . SER A 1 96 ? -5.322 -5.934 -10.473 1.00 96.94 96 SER A O 1
ATOM 751 N N . HIS A 1 97 ? -5.805 -8.095 -10.796 1.00 97.62 97 HIS A N 1
ATOM 752 C CA . HIS A 1 97 ? -4.852 -8.572 -9.781 1.00 97.62 97 HIS A CA 1
ATOM 753 C C . HIS A 1 97 ? -3.426 -8.063 -10.043 1.00 97.62 97 HIS A C 1
ATOM 755 O O . HIS A 1 97 ? -2.728 -7.639 -9.121 1.00 97.62 97 HIS A O 1
ATOM 761 N N . ALA A 1 98 ? -3.011 -8.037 -11.315 1.00 98.19 98 ALA A N 1
ATOM 762 C CA . ALA A 1 98 ? -1.732 -7.468 -11.723 1.00 98.19 98 ALA A CA 1
ATOM 763 C C . ALA A 1 98 ? -1.657 -5.956 -11.468 1.00 98.19 98 ALA A C 1
ATOM 765 O O . ALA A 1 98 ? -0.674 -5.488 -10.897 1.00 98.19 98 ALA A O 1
ATOM 766 N N . GLY A 1 99 ? -2.697 -5.195 -11.809 1.00 98.31 99 GLY A N 1
ATOM 767 C CA . GLY A 1 99 ? -2.771 -3.763 -11.520 1.00 98.31 99 GLY A CA 1
ATOM 768 C C . GLY A 1 99 ? -2.709 -3.462 -10.021 1.00 98.31 99 GLY A C 1
ATOM 769 O O . GLY A 1 99 ? -1.940 -2.594 -9.610 1.00 98.31 99 GLY A O 1
ATOM 770 N N . ILE A 1 100 ? -3.451 -4.212 -9.199 1.00 98.62 100 ILE A N 1
ATOM 771 C CA . ILE A 1 100 ? -3.455 -4.085 -7.732 1.00 98.62 100 ILE A CA 1
ATOM 772 C C . ILE A 1 100 ? -2.051 -4.333 -7.175 1.00 98.62 100 ILE A C 1
ATOM 774 O O . ILE A 1 100 ? -1.517 -3.486 -6.457 1.00 98.62 100 ILE A O 1
ATOM 778 N N . ALA A 1 101 ? -1.431 -5.462 -7.532 1.00 98.62 101 ALA A N 1
ATOM 779 C CA . ALA A 1 101 ? -0.120 -5.842 -7.015 1.00 98.62 101 ALA A CA 1
ATOM 780 C C . ALA A 1 101 ? 0.974 -4.837 -7.411 1.00 98.62 101 ALA A C 1
ATOM 782 O O . ALA A 1 101 ? 1.762 -4.422 -6.560 1.00 98.62 101 ALA A O 1
ATOM 783 N N . VAL A 1 102 ? 1.009 -4.407 -8.679 1.00 98.62 102 VAL A N 1
ATOM 784 C CA . VAL A 1 102 ? 2.028 -3.460 -9.166 1.00 98.62 102 VAL A CA 1
ATOM 785 C C . VAL A 1 102 ? 1.783 -2.050 -8.626 1.00 98.62 102 VAL A C 1
ATOM 787 O O . VAL A 1 102 ? 2.745 -1.363 -8.278 1.00 98.62 102 VAL A O 1
ATOM 790 N N . SER A 1 103 ? 0.521 -1.631 -8.483 1.00 98.56 103 SER A N 1
ATOM 791 C CA . SER A 1 103 ? 0.196 -0.352 -7.848 1.00 98.56 103 SER A CA 1
ATOM 792 C C . SER A 1 103 ? 0.662 -0.319 -6.399 1.00 98.56 103 SER A C 1
ATOM 794 O O . SER A 1 103 ? 1.448 0.553 -6.026 1.00 98.56 103 SER A O 1
ATOM 796 N N . LEU A 1 104 ? 0.254 -1.301 -5.589 1.00 98.69 104 LEU A N 1
ATOM 797 C CA . LEU A 1 104 ? 0.692 -1.401 -4.197 1.00 98.69 104 LEU A CA 1
ATOM 798 C C . LEU A 1 104 ? 2.220 -1.435 -4.108 1.00 98.69 104 LEU A C 1
ATOM 800 O O . LEU A 1 104 ? 2.792 -0.670 -3.333 1.00 98.69 104 LEU A O 1
ATOM 804 N N . ALA A 1 105 ? 2.883 -2.230 -4.952 1.00 98.62 105 ALA A N 1
ATOM 805 C CA . ALA A 1 105 ? 4.338 -2.304 -4.993 1.00 98.62 105 ALA A CA 1
ATOM 806 C C . ALA A 1 105 ? 5.003 -0.945 -5.228 1.00 98.62 105 ALA A C 1
ATOM 808 O O . ALA A 1 105 ? 5.963 -0.608 -4.537 1.00 98.62 105 ALA A O 1
ATOM 809 N N . GLU A 1 106 ? 4.492 -0.131 -6.154 1.00 97.56 106 GLU A N 1
ATOM 810 C CA . GLU A 1 106 ? 5.051 1.202 -6.376 1.00 97.56 106 GLU A CA 1
ATOM 811 C C . GLU A 1 106 ? 4.784 2.162 -5.219 1.00 97.56 106 GLU A C 1
ATOM 813 O O . GLU A 1 106 ? 5.660 2.958 -4.860 1.00 97.56 106 GLU A O 1
ATOM 818 N N . LYS A 1 107 ? 3.595 2.097 -4.619 1.00 98.06 107 LYS A N 1
ATOM 819 C CA . LYS A 1 107 ? 3.261 2.943 -3.472 1.00 98.06 107 LYS A CA 1
ATOM 820 C C . LYS A 1 107 ? 4.144 2.606 -2.269 1.00 98.06 107 LYS A C 1
ATOM 822 O O . LYS A 1 107 ? 4.684 3.530 -1.658 1.00 98.06 107 LYS A O 1
ATOM 827 N N . PHE A 1 108 ? 4.368 1.320 -1.992 1.00 98.44 108 PHE A N 1
ATOM 828 C CA . PHE A 1 108 ? 5.299 0.875 -0.953 1.00 98.44 108 PHE A CA 1
ATOM 829 C C . PHE A 1 108 ? 6.751 1.231 -1.288 1.00 98.44 108 PHE A C 1
ATOM 831 O O . PHE A 1 108 ? 7.403 1.841 -0.448 1.00 98.44 108 PHE A O 1
ATOM 838 N N . ASP A 1 109 ? 7.249 0.964 -2.503 1.00 97.62 109 ASP A N 1
ATOM 839 C CA . ASP A 1 109 ? 8.620 1.338 -2.907 1.00 97.62 109 ASP A CA 1
ATOM 840 C C . ASP A 1 109 ? 8.876 2.839 -2.703 1.00 97.62 109 ASP A C 1
ATOM 842 O O . ASP A 1 109 ? 9.901 3.230 -2.144 1.00 97.62 109 ASP A O 1
ATOM 846 N N . ASN A 1 110 ? 7.918 3.689 -3.086 1.00 95.56 110 ASN A N 1
ATOM 847 C CA . ASN A 1 110 ? 8.039 5.132 -2.898 1.00 95.56 110 ASN A CA 1
ATOM 848 C C . ASN A 1 110 ? 8.019 5.534 -1.416 1.00 95.56 110 ASN A C 1
ATOM 850 O O . ASN A 1 110 ? 8.872 6.322 -1.006 1.00 95.56 110 ASN A O 1
ATOM 854 N N . LEU A 1 111 ? 7.075 5.025 -0.616 1.00 96.38 111 LEU A N 1
ATOM 855 C CA . LEU A 1 111 ? 6.993 5.350 0.814 1.00 96.38 111 LEU A CA 1
ATOM 856 C C . LEU A 1 111 ? 8.238 4.881 1.567 1.00 96.38 111 LEU A C 1
ATOM 858 O O . LEU A 1 111 ? 8.907 5.687 2.211 1.00 96.38 111 LEU A O 1
ATOM 862 N N . VAL A 1 112 ? 8.567 3.599 1.435 1.00 97.44 112 VAL A N 1
ATOM 863 C CA . VAL A 1 112 ? 9.673 2.957 2.146 1.00 97.44 112 VAL A CA 1
ATOM 864 C C . VAL A 1 112 ? 11.003 3.558 1.722 1.00 97.44 112 VAL A C 1
ATOM 866 O O . VAL A 1 112 ? 11.785 3.952 2.581 1.00 97.44 112 VAL A O 1
ATOM 869 N N . GLY A 1 113 ? 11.232 3.721 0.415 1.00 95.56 113 GLY A N 1
ATOM 870 C CA . GLY A 1 113 ? 12.470 4.300 -0.095 1.00 95.56 113 GLY A CA 1
ATOM 871 C C . GLY A 1 113 ? 12.709 5.720 0.411 1.00 95.56 113 GLY A C 1
ATOM 872 O O . GLY A 1 113 ? 13.819 6.036 0.827 1.00 95.56 113 GLY A O 1
ATOM 873 N N . ASN A 1 114 ? 11.677 6.572 0.430 1.00 94.31 114 ASN A N 1
ATOM 874 C CA . ASN A 1 114 ? 11.812 7.947 0.923 1.00 94.31 114 ASN A CA 1
ATOM 875 C C . ASN A 1 114 ? 12.026 8.005 2.440 1.00 94.31 114 ASN A C 1
ATOM 877 O O . ASN A 1 114 ? 12.887 8.752 2.905 1.00 94.31 114 ASN A O 1
ATOM 881 N N . PHE A 1 115 ? 11.288 7.200 3.210 1.00 95.12 115 PHE A N 1
ATOM 882 C CA . PHE A 1 115 ? 11.471 7.135 4.659 1.00 95.12 115 PHE A CA 1
ATOM 883 C C . PHE A 1 115 ? 12.868 6.629 5.018 1.00 95.12 115 PHE A C 1
ATOM 885 O O . PHE A 1 115 ? 13.518 7.229 5.872 1.00 95.12 115 PHE A O 1
ATOM 892 N N . ALA A 1 116 ? 13.351 5.595 4.328 1.00 95.50 116 ALA A N 1
ATOM 893 C CA . ALA A 1 116 ? 14.654 4.988 4.574 1.00 95.50 116 ALA A CA 1
ATOM 894 C C . ALA A 1 116 ? 15.831 5.953 4.383 1.00 95.50 116 ALA A C 1
ATOM 896 O O . ALA A 1 116 ? 16.847 5.802 5.044 1.00 95.50 116 ALA A O 1
ATOM 897 N N . ILE A 1 117 ? 15.690 6.982 3.548 1.00 93.69 117 ILE A N 1
ATOM 898 C CA . ILE A 1 117 ? 16.699 8.042 3.348 1.00 93.69 117 ILE A CA 1
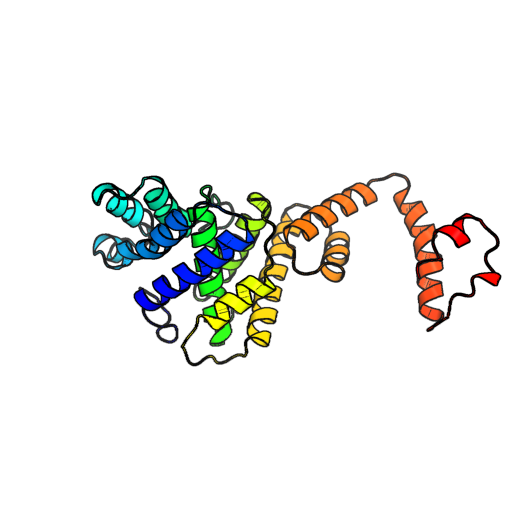ATOM 899 C C . ILE A 1 117 ? 16.326 9.362 4.042 1.00 93.69 117 ILE A C 1
ATOM 901 O O . ILE A 1 117 ? 16.704 10.450 3.598 1.00 93.69 117 ILE A O 1
ATOM 905 N N . GLY A 1 118 ? 15.499 9.282 5.087 1.00 90.62 118 GLY A N 1
ATOM 906 C CA . GLY A 1 118 ? 15.156 10.414 5.946 1.00 90.62 118 GLY A CA 1
ATOM 907 C C . GLY A 1 118 ? 14.225 11.461 5.323 1.00 90.62 118 GLY A C 1
ATOM 908 O O . GLY A 1 118 ? 13.978 12.496 5.944 1.00 90.62 118 GLY A O 1
ATOM 909 N N . VAL A 1 119 ? 13.669 11.222 4.130 1.00 89.31 119 VAL A N 1
ATOM 910 C CA . VAL A 1 119 ? 12.711 12.134 3.492 1.00 89.31 119 VAL A CA 1
ATOM 911 C C . VAL A 1 119 ? 11.302 11.811 3.973 1.00 89.31 119 VAL A C 1
ATOM 913 O O . VAL A 1 119 ? 10.649 10.882 3.502 1.00 89.31 119 VAL A O 1
ATOM 916 N N . LYS A 1 120 ? 10.812 12.626 4.909 1.00 84.81 120 LYS A N 1
ATOM 917 C CA . LYS A 1 120 ? 9.454 12.524 5.455 1.00 84.81 120 LYS A CA 1
ATOM 918 C C . LYS A 1 120 ? 8.621 13.753 5.075 1.00 84.81 120 LYS A C 1
ATOM 920 O O . LYS A 1 120 ? 9.153 14.867 5.071 1.00 84.81 120 LYS A O 1
ATOM 925 N N . PRO A 1 121 ? 7.315 13.599 4.787 1.00 82.56 121 PRO A N 1
ATOM 926 C CA . PRO A 1 121 ? 6.432 14.741 4.574 1.00 82.56 121 PRO A CA 1
ATOM 927 C C . PRO A 1 121 ? 6.375 15.635 5.813 1.00 82.56 121 PRO A C 1
ATOM 929 O O . PRO A 1 121 ? 6.186 15.154 6.928 1.00 82.56 121 PRO A O 1
ATOM 932 N N . SER A 1 122 ? 6.488 16.946 5.614 1.00 81.88 122 SER A N 1
ATOM 933 C CA . SER A 1 122 ? 6.345 17.957 6.667 1.00 81.88 122 SER A CA 1
ATOM 934 C C . SER A 1 122 ? 4.989 18.653 6.550 1.00 81.88 122 SER A C 1
ATOM 936 O O . SER A 1 122 ? 4.331 18.553 5.516 1.00 81.88 122 SER A O 1
ATOM 938 N N . GLY A 1 123 ? 4.534 19.366 7.586 1.00 71.00 123 GLY A N 1
ATOM 939 C CA . GLY A 1 123 ? 3.206 20.005 7.598 1.00 71.00 123 GLY A CA 1
ATOM 940 C C . GLY A 1 123 ? 2.890 20.877 6.371 1.00 71.00 123 GLY A C 1
ATOM 941 O O . GLY A 1 123 ? 1.740 20.933 5.954 1.00 71.00 123 GLY A O 1
ATOM 942 N N . SER A 1 124 ? 3.900 21.490 5.747 1.00 73.88 124 SER A N 1
ATOM 943 C CA . SER A 1 124 ? 3.746 22.349 4.565 1.00 73.88 124 SER A CA 1
ATOM 944 C C . SER A 1 124 ? 4.169 21.702 3.241 1.00 73.88 124 SER A C 1
ATOM 946 O O . SER A 1 124 ? 3.907 22.278 2.187 1.00 73.88 124 SER A O 1
ATOM 948 N N . GLN A 1 125 ? 4.825 20.535 3.259 1.00 81.81 125 GLN A N 1
ATOM 949 C CA . GLN A 1 125 ? 5.382 19.916 2.052 1.00 81.81 125 GLN A CA 1
ATOM 950 C C . GLN A 1 125 ? 5.124 18.410 1.992 1.00 81.81 125 GLN A C 1
ATOM 952 O O . GLN A 1 125 ? 5.269 17.684 2.975 1.00 81.81 125 GLN A O 1
ATOM 957 N N . ASP A 1 126 ? 4.749 17.933 0.807 1.00 84.75 126 ASP A N 1
ATOM 958 C CA . ASP A 1 126 ? 4.631 16.511 0.480 1.00 84.75 126 ASP A CA 1
ATOM 959 C C . ASP A 1 126 ? 5.577 16.174 -0.682 1.00 84.75 126 ASP A C 1
ATOM 961 O O . ASP A 1 126 ? 5.126 16.047 -1.828 1.00 84.75 126 ASP A O 1
ATOM 965 N N . PRO A 1 127 ? 6.901 16.124 -0.436 1.00 80.94 127 PRO A N 1
ATOM 966 C CA . PRO A 1 127 ? 7.851 15.790 -1.488 1.00 80.94 127 PRO A CA 1
ATOM 967 C C . PRO A 1 127 ? 7.482 14.419 -2.061 1.00 80.94 127 PRO A C 1
ATOM 969 O O . PRO A 1 127 ? 7.126 13.516 -1.315 1.00 80.94 127 PRO A O 1
ATOM 972 N N . PHE A 1 128 ? 7.503 14.276 -3.387 1.00 82.75 128 PHE A N 1
ATOM 973 C CA . PHE A 1 128 ? 7.147 13.024 -4.080 1.00 82.75 128 PHE A CA 1
ATOM 974 C C . PHE A 1 128 ? 5.723 12.504 -3.824 1.00 82.75 128 PHE A C 1
ATOM 976 O O . PHE A 1 128 ? 5.413 11.364 -4.167 1.00 82.75 128 PHE A O 1
ATOM 983 N N . ALA A 1 129 ? 4.835 13.350 -3.289 1.00 89.50 129 ALA A N 1
ATOM 984 C CA . ALA A 1 129 ? 3.425 13.038 -3.088 1.00 89.50 129 ALA A CA 1
ATOM 985 C C . ALA A 1 129 ? 3.154 11.825 -2.172 1.00 89.50 129 ALA A C 1
ATOM 987 O O . ALA A 1 129 ? 2.198 11.078 -2.397 1.00 89.50 129 ALA A O 1
ATOM 988 N N . LEU A 1 130 ? 3.976 11.620 -1.140 1.00 93.31 130 LEU A N 1
ATOM 989 C CA . LEU A 1 130 ? 3.882 10.470 -0.235 1.00 93.31 130 LEU A CA 1
ATOM 990 C C . LEU A 1 130 ? 2.530 10.392 0.488 1.00 93.31 130 LEU A C 1
ATOM 992 O O . LEU A 1 130 ? 1.996 9.294 0.643 1.00 93.31 130 LEU A O 1
ATOM 996 N N . ARG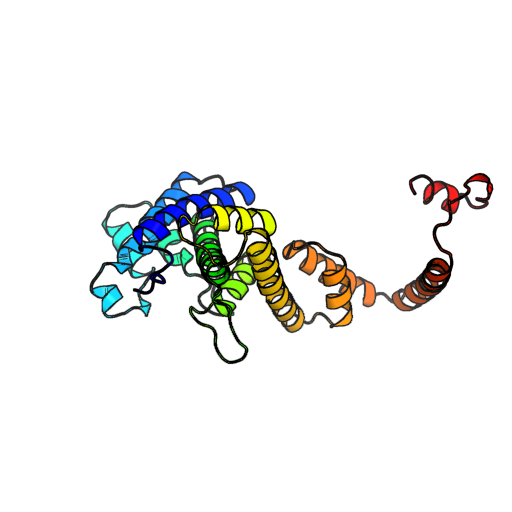 A 1 131 ? 1.907 11.522 0.863 1.00 93.38 131 ARG A N 1
ATOM 997 C CA . ARG A 1 131 ? 0.545 11.500 1.440 1.00 93.38 131 ARG A CA 1
ATOM 998 C C . ARG A 1 131 ? -0.462 10.904 0.467 1.00 93.38 131 ARG A C 1
ATOM 1000 O O . ARG A 1 131 ? -1.303 10.111 0.887 1.00 93.38 131 ARG A O 1
ATOM 1007 N N . ARG A 1 132 ? -0.369 11.265 -0.818 1.00 93.31 132 ARG A N 1
ATOM 1008 C CA . ARG A 1 132 ? -1.247 10.715 -1.861 1.00 93.31 132 ARG A CA 1
ATOM 1009 C C . ARG A 1 132 ? -0.995 9.225 -2.074 1.00 93.31 132 ARG A C 1
ATOM 1011 O O . ARG A 1 132 ? -1.957 8.483 -2.228 1.00 93.31 132 ARG A O 1
ATOM 1018 N N . GLN A 1 133 ? 0.259 8.774 -2.017 1.00 95.56 133 GLN A N 1
ATOM 1019 C CA . GLN A 1 133 ? 0.569 7.344 -2.120 1.00 95.56 133 GLN A CA 1
ATOM 1020 C C . GLN A 1 133 ? 0.016 6.548 -0.930 1.00 95.56 133 GLN A C 1
ATOM 1022 O O . GLN A 1 133 ? -0.618 5.520 -1.139 1.00 95.56 133 GLN A O 1
ATOM 1027 N N . ALA A 1 134 ? 0.165 7.044 0.301 1.00 96.69 134 ALA A N 1
ATOM 1028 C CA . ALA A 1 134 ? -0.401 6.382 1.480 1.00 96.69 134 ALA A CA 1
ATOM 1029 C C . ALA A 1 134 ? -1.936 6.324 1.440 1.00 96.69 134 ALA A C 1
ATOM 1031 O O . ALA A 1 134 ? -2.512 5.274 1.711 1.00 96.69 134 ALA A O 1
ATOM 1032 N N . LEU A 1 135 ? -2.604 7.411 1.032 1.00 96.56 135 LEU A N 1
ATOM 1033 C CA . LEU A 1 135 ? -4.054 7.394 0.794 1.00 96.56 135 LEU A CA 1
ATOM 1034 C C . LEU A 1 135 ? -4.443 6.379 -0.284 1.00 96.56 135 LEU A C 1
ATOM 1036 O O . LEU A 1 135 ? -5.448 5.694 -0.137 1.00 96.56 135 LEU A O 1
ATOM 1040 N N . GLY A 1 136 ? -3.633 6.247 -1.336 1.00 97.62 136 GLY A N 1
ATOM 1041 C CA . GLY A 1 136 ? -3.863 5.250 -2.373 1.00 97.62 136 GLY A CA 1
ATOM 1042 C C . GLY A 1 136 ? -3.750 3.812 -1.872 1.00 97.62 136 GLY A C 1
ATOM 1043 O O . GLY A 1 136 ? -4.561 2.987 -2.270 1.00 97.62 136 GLY A O 1
ATOM 1044 N N . ILE A 1 137 ? -2.808 3.512 -0.971 1.00 98.12 137 ILE A N 1
ATOM 1045 C CA . ILE A 1 137 ? -2.728 2.194 -0.313 1.00 98.12 137 ILE A CA 1
ATOM 1046 C C . ILE A 1 137 ? -3.997 1.937 0.501 1.00 98.12 137 ILE A C 1
ATOM 1048 O O . ILE A 1 137 ? -4.616 0.890 0.337 1.00 98.12 137 ILE A O 1
ATOM 1052 N N . VAL A 1 138 ? -4.412 2.903 1.330 1.00 97.81 138 VAL A N 1
ATOM 1053 C CA . VAL A 1 138 ? -5.636 2.785 2.139 1.00 97.81 138 VAL A CA 1
ATOM 1054 C C . VAL A 1 138 ? -6.857 2.530 1.250 1.00 97.81 138 VAL A C 1
ATOM 1056 O O . VAL A 1 138 ? -7.623 1.615 1.533 1.00 97.81 138 VAL A O 1
ATOM 1059 N N . ALA A 1 139 ? -7.015 3.283 0.159 1.00 97.50 139 ALA A N 1
ATOM 1060 C CA . ALA A 1 139 ? -8.121 3.107 -0.780 1.00 97.50 139 ALA A CA 1
ATOM 1061 C C . ALA A 1 139 ? -8.114 1.711 -1.422 1.00 97.50 139 ALA A C 1
ATOM 1063 O O . ALA A 1 139 ? -9.119 1.010 -1.358 1.00 97.50 139 ALA A O 1
ATOM 1064 N N . ILE A 1 140 ? -6.971 1.264 -1.961 1.00 98.31 140 ILE A N 1
ATOM 1065 C CA . ILE A 1 140 ? -6.850 -0.064 -2.588 1.00 98.31 140 ILE A CA 1
ATOM 1066 C C . ILE A 1 140 ? -7.201 -1.176 -1.595 1.00 98.31 140 ILE A C 1
ATOM 1068 O O . ILE A 1 140 ? -7.938 -2.096 -1.943 1.00 98.31 140 ILE A O 1
ATOM 1072 N N . VAL A 1 141 ? -6.702 -1.088 -0.360 1.00 97.88 141 VAL A N 1
ATOM 1073 C CA . VAL A 1 141 ? -6.939 -2.113 0.663 1.00 97.88 141 VAL A CA 1
ATOM 1074 C C . VAL A 1 141 ? -8.404 -2.134 1.109 1.00 97.88 141 VAL A C 1
ATOM 1076 O O . VAL A 1 141 ? -9.008 -3.204 1.157 1.00 97.88 141 VAL A O 1
ATOM 1079 N N . LEU A 1 142 ? -9.003 -0.973 1.395 1.00 96.69 142 LEU A N 1
ATOM 1080 C CA . LEU A 1 142 ? -10.381 -0.901 1.889 1.00 96.69 142 LEU A CA 1
ATOM 1081 C C . LEU A 1 142 ? -11.419 -1.184 0.795 1.00 96.69 142 LEU A C 1
ATOM 1083 O O . LEU A 1 142 ? -12.322 -1.994 0.998 1.00 96.69 142 LEU A O 1
ATOM 1087 N N . GLU A 1 143 ? -11.307 -0.530 -0.362 1.00 96.06 143 GLU A N 1
ATOM 1088 C CA . GLU A 1 143 ? -12.261 -0.693 -1.467 1.00 96.06 143 GLU A CA 1
ATOM 1089 C C . GLU A 1 143 ? -12.106 -2.059 -2.142 1.00 96.06 143 GLU A C 1
ATOM 1091 O O . GLU A 1 143 ? -13.104 -2.694 -2.487 1.00 96.06 143 GLU A O 1
ATOM 1096 N N . GLY A 1 144 ? -10.866 -2.546 -2.257 1.00 95.94 144 GLY A N 1
ATOM 1097 C CA . GLY A 1 144 ? -10.560 -3.890 -2.743 1.00 95.94 144 GLY A CA 1
ATOM 1098 C C . GLY A 1 144 ? -10.850 -5.001 -1.730 1.00 95.94 144 GLY A C 1
ATOM 1099 O O . GLY A 1 144 ? -10.780 -6.171 -2.099 1.00 95.94 144 GLY A O 1
ATOM 1100 N N . LYS A 1 145 ? -11.190 -4.658 -0.476 1.00 96.25 145 LYS A N 1
ATOM 1101 C CA . LYS A 1 145 ? -11.410 -5.600 0.641 1.00 96.25 145 LYS A CA 1
ATOM 1102 C C . LYS A 1 145 ? -10.264 -6.601 0.791 1.00 96.25 145 LYS A C 1
ATOM 1104 O O . LYS A 1 145 ? -10.476 -7.809 0.891 1.00 96.25 145 LYS A O 1
ATOM 1109 N N . LEU A 1 146 ? -9.046 -6.078 0.762 1.00 96.31 146 LEU A N 1
ATOM 1110 C CA . LEU A 1 146 ? -7.826 -6.867 0.801 1.00 96.31 146 LEU A CA 1
ATOM 1111 C C . LEU A 1 146 ? -7.371 -7.048 2.250 1.00 96.31 146 LEU A C 1
ATOM 1113 O O . LEU A 1 146 ? -7.361 -6.097 3.027 1.00 96.31 146 LEU A O 1
ATOM 1117 N N . THR A 1 147 ? -6.933 -8.254 2.593 1.00 94.31 147 THR A N 1
ATOM 1118 C CA . THR A 1 147 ? -6.223 -8.520 3.847 1.00 94.31 147 THR A CA 1
ATOM 1119 C C . THR A 1 147 ? -4.737 -8.581 3.530 1.00 94.31 147 THR A C 1
ATOM 1121 O O . THR A 1 147 ? -4.299 -9.467 2.803 1.00 94.31 147 THR A O 1
ATOM 1124 N N . LEU A 1 148 ? -3.971 -7.613 4.031 1.00 94.88 148 LEU A N 1
ATOM 1125 C CA . LEU A 1 148 ? -2.548 -7.473 3.736 1.00 94.88 148 LEU A CA 1
ATOM 1126 C C . LEU A 1 148 ? -1.784 -7.185 5.026 1.00 94.88 148 LEU A C 1
ATOM 1128 O O . LEU A 1 148 ? -2.106 -6.228 5.730 1.00 94.88 148 LEU A O 1
ATOM 1132 N N . ASN A 1 149 ? -0.755 -7.981 5.310 1.00 96.00 149 ASN A N 1
ATOM 1133 C CA . ASN A 1 149 ? 0.140 -7.724 6.430 1.00 96.00 149 ASN A CA 1
ATOM 1134 C C . ASN A 1 149 ? 1.103 -6.583 6.065 1.00 96.00 149 ASN A C 1
ATOM 1136 O O . ASN A 1 149 ? 2.048 -6.766 5.295 1.00 96.00 149 ASN A O 1
ATOM 1140 N N . LEU A 1 150 ? 0.828 -5.384 6.581 1.00 97.00 150 LEU A N 1
ATOM 1141 C CA . LEU A 1 150 ? 1.606 -4.197 6.240 1.00 97.00 150 LEU A CA 1
ATOM 1142 C C . LEU A 1 150 ? 3.044 -4.262 6.761 1.00 97.00 150 LEU A C 1
ATOM 1144 O O . LEU A 1 150 ? 3.943 -3.855 6.026 1.00 97.00 150 LEU A O 1
ATOM 1148 N N . ASP A 1 151 ? 3.271 -4.792 7.965 1.00 96.38 151 ASP A N 1
ATOM 1149 C CA . ASP A 1 151 ? 4.610 -4.955 8.543 1.00 96.38 151 ASP A CA 1
ATOM 1150 C C . ASP A 1 151 ? 5.514 -5.766 7.606 1.00 96.38 151 ASP A C 1
ATOM 1152 O O . ASP A 1 151 ? 6.605 -5.326 7.232 1.00 96.38 151 ASP A O 1
ATOM 1156 N N . GLU A 1 152 ? 5.017 -6.917 7.147 1.00 97.25 152 GLU A N 1
ATOM 1157 C CA . GLU A 1 152 ? 5.759 -7.823 6.267 1.00 97.25 152 GLU A CA 1
ATOM 1158 C C . GLU A 1 152 ? 6.038 -7.202 4.897 1.00 97.25 152 GLU A C 1
ATOM 1160 O O . GLU A 1 152 ? 7.160 -7.283 4.391 1.00 97.25 152 GLU A O 1
ATOM 1165 N N . VAL A 1 153 ? 5.052 -6.528 4.294 1.00 98.31 153 VAL A N 1
ATOM 1166 C CA . VAL A 1 153 ? 5.239 -5.869 2.991 1.00 98.31 153 VAL A CA 1
ATOM 1167 C C . VAL A 1 153 ? 6.242 -4.722 3.090 1.00 98.31 153 VAL A C 1
ATOM 1169 O O . VAL A 1 153 ? 7.092 -4.569 2.204 1.00 98.31 153 VAL A O 1
ATOM 1172 N N . ILE A 1 154 ? 6.179 -3.924 4.158 1.00 98.50 154 ILE A N 1
ATOM 1173 C CA . ILE A 1 154 ? 7.096 -2.801 4.374 1.00 98.50 154 ILE A CA 1
ATOM 1174 C C . ILE A 1 154 ? 8.515 -3.314 4.639 1.00 98.50 154 ILE A C 1
ATOM 1176 O O . ILE A 1 154 ? 9.447 -2.862 3.969 1.00 98.50 154 ILE A O 1
ATOM 1180 N N . GLY A 1 155 ? 8.681 -4.297 5.530 1.00 98.19 155 GLY A N 1
ATOM 1181 C CA . GLY A 1 155 ? 9.978 -4.916 5.821 1.00 98.19 155 GLY A CA 1
ATOM 1182 C C . GLY A 1 155 ? 10.581 -5.599 4.591 1.00 98.19 155 GLY A C 1
ATOM 1183 O O . GLY A 1 155 ? 11.739 -5.367 4.235 1.00 98.19 155 GLY A O 1
ATOM 1184 N N . TYR A 1 156 ? 9.778 -6.364 3.841 1.00 98.50 156 TYR A N 1
ATOM 1185 C CA . TYR A 1 156 ? 10.207 -6.941 2.564 1.00 98.50 156 TYR A CA 1
ATOM 1186 C C . TYR A 1 156 ? 10.682 -5.862 1.585 1.00 98.50 156 TYR A C 1
ATOM 1188 O O . TYR A 1 156 ? 11.737 -6.015 0.968 1.00 98.50 156 TYR A O 1
ATOM 1196 N N . THR A 1 157 ? 9.931 -4.766 1.463 1.00 98.44 157 THR A N 1
ATOM 1197 C CA . THR A 1 157 ? 10.275 -3.644 0.583 1.00 98.44 157 THR A CA 1
ATOM 1198 C C . THR A 1 157 ? 11.577 -2.970 1.013 1.00 98.44 157 THR A C 1
ATOM 1200 O O . THR A 1 157 ? 12.427 -2.709 0.163 1.00 98.44 157 THR A O 1
ATOM 1203 N N . TYR A 1 158 ? 11.777 -2.735 2.313 1.00 98.06 158 TYR A N 1
ATOM 1204 C CA . TYR A 1 158 ? 12.995 -2.124 2.853 1.00 98.06 158 TYR A CA 1
ATOM 1205 C C . TYR A 1 158 ? 14.234 -2.946 2.476 1.00 98.06 158 TYR A C 1
ATOM 1207 O O . TYR A 1 158 ? 15.198 -2.415 1.923 1.00 98.06 158 TYR A O 1
ATOM 1215 N N . ARG A 1 159 ? 14.154 -4.272 2.638 1.00 97.25 159 ARG A N 1
ATOM 1216 C CA . ARG A 1 159 ? 15.237 -5.215 2.312 1.00 97.25 159 ARG A CA 1
ATOM 1217 C C . ARG A 1 159 ? 15.569 -5.312 0.815 1.00 97.25 159 ARG A C 1
ATOM 1219 O O . ARG A 1 159 ? 16.561 -5.944 0.458 1.00 97.25 159 ARG A O 1
ATOM 1226 N N . LYS A 1 160 ? 14.768 -4.712 -0.077 1.00 96.38 160 LYS A N 1
ATOM 1227 C CA . LYS A 1 160 ? 15.056 -4.631 -1.523 1.00 96.38 160 LYS A CA 1
ATOM 1228 C C . LYS A 1 160 ? 15.921 -3.439 -1.914 1.00 96.38 160 LYS A C 1
ATOM 1230 O O . LYS A 1 160 ? 16.352 -3.370 -3.067 1.00 96.38 160 LYS A O 1
ATOM 1235 N N . PHE A 1 161 ? 16.154 -2.490 -1.015 1.00 94.31 161 PHE A N 1
ATOM 1236 C CA . PHE A 1 161 ? 17.043 -1.371 -1.292 1.00 94.31 161 PHE A CA 1
ATOM 1237 C C . PHE A 1 161 ? 18.498 -1.774 -1.043 1.00 94.31 161 PHE A C 1
ATOM 1239 O O . PHE A 1 161 ? 18.878 -2.134 0.061 1.00 94.31 161 PHE A O 1
ATOM 1246 N N . GLU A 1 162 ? 19.324 -1.668 -2.083 1.00 85.19 162 GLU A N 1
ATOM 1247 C CA . GLU A 1 162 ? 20.781 -1.883 -2.019 1.00 85.19 162 GLU A CA 1
ATOM 1248 C C . GLU A 1 162 ? 21.555 -0.577 -1.738 1.00 85.19 162 GLU A C 1
ATOM 1250 O O . GLU A 1 162 ? 22.780 -0.533 -1.828 1.00 85.19 162 GLU A O 1
ATOM 1255 N N . ALA A 1 163 ? 20.835 0.517 -1.472 1.00 79.25 163 ALA A N 1
ATOM 1256 C CA . ALA A 1 163 ? 21.399 1.844 -1.256 1.00 79.25 163 ALA A CA 1
ATOM 1257 C C . ALA A 1 163 ? 21.874 2.039 0.190 1.00 79.25 163 ALA A C 1
ATOM 1259 O O . ALA A 1 163 ? 21.490 1.296 1.087 1.00 79.25 163 ALA A O 1
ATOM 1260 N N . ASP A 1 164 ? 22.668 3.087 0.412 1.00 84.50 164 ASP A N 1
ATOM 1261 C CA . ASP A 1 164 ? 22.998 3.550 1.759 1.00 84.50 164 ASP A CA 1
ATOM 1262 C C . ASP A 1 164 ? 21.786 4.281 2.361 1.00 84.50 164 ASP A C 1
ATOM 1264 O O . ASP A 1 164 ? 21.376 5.347 1.870 1.00 84.50 164 ASP A O 1
ATOM 1268 N N . LEU A 1 165 ? 21.171 3.644 3.359 1.00 92.12 165 LEU A N 1
ATOM 1269 C CA . LEU A 1 165 ? 19.935 4.075 4.010 1.00 92.12 165 LEU A CA 1
ATOM 1270 C C . LEU A 1 165 ? 20.260 4.763 5.339 1.00 92.12 165 LEU A C 1
ATOM 1272 O O . LEU A 1 165 ? 21.126 4.325 6.090 1.00 92.12 165 LEU A O 1
ATOM 1276 N N . ASP A 1 166 ? 19.534 5.838 5.634 1.00 93.69 166 ASP A N 1
ATOM 1277 C CA . ASP A 1 166 ? 19.754 6.677 6.814 1.00 93.69 166 ASP A CA 1
ATOM 1278 C C . ASP A 1 166 ? 19.052 6.127 8.070 1.00 93.69 166 ASP A C 1
ATOM 1280 O O . ASP A 1 166 ? 19.455 6.445 9.189 1.00 93.69 166 ASP A O 1
ATOM 1284 N N . LEU A 1 167 ? 17.984 5.340 7.896 1.00 95.06 167 LEU A N 1
ATOM 1285 C CA . LEU A 1 167 ? 17.175 4.754 8.972 1.00 95.06 167 LEU A CA 1
ATOM 1286 C C . LEU A 1 167 ? 17.212 3.224 8.911 1.00 95.06 167 LEU A C 1
ATOM 1288 O O . LEU A 1 167 ? 17.305 2.670 7.820 1.00 95.06 167 LEU A O 1
ATOM 1292 N N . SER A 1 168 ? 17.089 2.556 10.064 1.00 96.62 168 SER A N 1
ATOM 1293 C CA . SER A 1 168 ? 16.999 1.089 10.145 1.00 96.62 168 SER A CA 1
ATOM 1294 C C . SER A 1 168 ? 15.655 0.542 9.643 1.00 96.62 168 SER A C 1
ATOM 1296 O O . SER A 1 168 ? 14.684 1.289 9.526 1.00 96.62 168 SER A O 1
ATOM 1298 N N . GLU A 1 169 ? 15.583 -0.777 9.407 1.00 97.00 169 GLU A N 1
ATOM 1299 C CA . GLU A 1 169 ? 14.343 -1.471 9.013 1.00 97.00 169 GLU A CA 1
ATOM 1300 C C . GLU A 1 169 ? 13.206 -1.155 9.990 1.00 97.00 169 GLU A C 1
ATOM 1302 O O . GLU A 1 169 ? 12.189 -0.614 9.566 1.00 97.00 169 GLU A O 1
ATOM 1307 N N . ASP A 1 170 ? 13.424 -1.357 11.294 1.00 97.50 170 ASP A N 1
ATOM 1308 C CA . ASP A 1 170 ? 12.429 -1.086 12.342 1.00 97.50 170 ASP A CA 1
ATOM 1309 C C . ASP A 1 170 ? 11.936 0.371 12.318 1.00 97.50 170 ASP A C 1
ATOM 1311 O O . ASP A 1 170 ? 10.738 0.638 12.320 1.00 97.50 170 ASP A O 1
ATOM 1315 N N . GLN A 1 171 ? 12.853 1.342 12.200 1.00 97.12 171 GLN A N 1
ATOM 1316 C CA . GLN A 1 171 ? 12.495 2.765 12.153 1.00 97.12 171 GLN A CA 1
ATOM 1317 C C . GLN A 1 171 ? 11.654 3.128 10.922 1.00 97.12 171 GLN A C 1
ATOM 1319 O O . GLN A 1 171 ? 10.849 4.068 10.970 1.00 97.12 171 GLN A O 1
ATOM 1324 N N . VAL A 1 172 ? 11.882 2.444 9.799 1.00 97.25 172 VAL A N 1
ATOM 1325 C CA . VAL A 1 172 ? 11.121 2.650 8.565 1.00 97.25 172 VAL A CA 1
ATOM 1326 C C . VAL A 1 172 ? 9.778 1.940 8.635 1.00 97.25 172 VAL A C 1
ATOM 1328 O O . VAL A 1 172 ? 8.785 2.555 8.250 1.00 97.25 172 VAL A O 1
ATOM 1331 N N . VAL A 1 173 ? 9.732 0.708 9.147 1.00 97.62 173 VAL A N 1
ATOM 1332 C CA . VAL A 1 173 ? 8.491 -0.048 9.360 1.00 97.62 173 VAL A CA 1
ATOM 1333 C C . VAL A 1 173 ? 7.543 0.752 10.246 1.00 97.62 173 VAL A C 1
ATOM 1335 O O . VAL A 1 173 ? 6.475 1.141 9.769 1.00 97.62 173 VAL A O 1
ATOM 1338 N N . ASP A 1 174 ? 7.978 1.128 11.450 1.00 96.31 174 ASP A N 1
ATOM 1339 C CA . ASP A 1 174 ? 7.171 1.913 12.393 1.00 96.31 174 ASP A CA 1
ATOM 1340 C C . ASP A 1 174 ? 6.721 3.239 11.769 1.00 96.31 174 ASP A C 1
ATOM 1342 O O . ASP A 1 174 ? 5.545 3.603 11.786 1.00 96.31 174 ASP A O 1
ATOM 1346 N N . GLY A 1 175 ? 7.656 3.960 11.139 1.00 96.31 175 GLY A N 1
ATOM 1347 C CA . GLY A 1 175 ? 7.371 5.264 10.552 1.00 96.31 175 GLY A CA 1
ATOM 1348 C C . GLY A 1 175 ? 6.371 5.212 9.394 1.00 96.31 175 GLY A C 1
ATOM 1349 O O . GLY A 1 175 ? 5.517 6.096 9.286 1.00 96.31 175 GLY A O 1
ATOM 1350 N N . VAL A 1 176 ? 6.479 4.216 8.511 1.00 97.31 176 VAL A N 1
ATOM 1351 C CA . VAL A 1 176 ? 5.569 4.053 7.366 1.00 97.31 176 VAL A CA 1
ATOM 1352 C C . VAL A 1 176 ? 4.207 3.543 7.834 1.00 97.31 176 VAL A C 1
ATOM 1354 O O . VAL A 1 176 ? 3.191 4.044 7.346 1.00 97.31 176 VAL A O 1
ATOM 1357 N N . LEU A 1 177 ? 4.166 2.620 8.800 1.00 96.56 177 LEU A N 1
ATOM 1358 C CA . LEU A 1 177 ? 2.920 2.155 9.412 1.00 96.56 177 LEU A CA 1
ATOM 1359 C C . LEU A 1 177 ? 2.163 3.303 10.062 1.00 96.56 177 LEU A C 1
ATOM 1361 O O . LEU A 1 177 ? 1.023 3.562 9.678 1.00 96.56 177 LEU A O 1
ATOM 1365 N N . ASP A 1 178 ? 2.806 4.061 10.950 1.00 95.25 178 ASP A N 1
ATOM 1366 C CA . ASP A 1 178 ? 2.207 5.240 11.580 1.00 95.25 178 ASP A CA 1
ATOM 1367 C C . ASP A 1 178 ? 1.670 6.217 10.532 1.00 95.25 178 ASP A C 1
ATOM 1369 O O . ASP A 1 178 ? 0.566 6.762 10.655 1.00 95.25 178 ASP A O 1
ATOM 1373 N N . PHE A 1 179 ? 2.434 6.421 9.458 1.00 95.75 179 PHE A N 1
ATOM 1374 C CA . PHE A 1 179 ? 2.039 7.308 8.376 1.00 95.75 179 PHE A CA 1
ATOM 1375 C C . PHE A 1 179 ? 0.783 6.817 7.641 1.00 95.75 179 PHE A C 1
ATOM 1377 O O . PHE A 1 179 ? -0.097 7.633 7.356 1.00 95.75 179 PHE A O 1
ATOM 1384 N N . ILE A 1 180 ? 0.664 5.514 7.365 1.00 97.06 180 ILE A N 1
ATOM 1385 C CA . ILE A 1 180 ? -0.527 4.901 6.752 1.00 97.06 180 ILE A CA 1
ATOM 1386 C C . ILE A 1 180 ? -1.714 4.941 7.725 1.00 97.06 180 ILE A C 1
ATOM 1388 O O . ILE A 1 180 ? -2.804 5.371 7.340 1.00 97.06 180 ILE A O 1
ATOM 1392 N N . MET A 1 181 ? -1.505 4.590 8.995 1.00 96.00 181 MET A N 1
ATOM 1393 C CA . MET A 1 181 ? -2.545 4.549 10.030 1.00 96.00 181 MET A CA 1
ATOM 1394 C C . MET A 1 181 ? -3.159 5.927 10.296 1.00 96.00 181 MET A C 1
ATOM 1396 O O . MET A 1 181 ? -4.377 6.061 10.436 1.00 96.00 181 MET A O 1
ATOM 1400 N N . GLN A 1 182 ? -2.353 6.992 10.262 1.00 94.56 182 GLN A N 1
ATOM 1401 C CA . GLN A 1 182 ? -2.871 8.361 10.325 1.00 94.56 182 GLN A CA 1
ATOM 1402 C C . GLN A 1 182 ? -3.783 8.709 9.138 1.00 94.56 182 GLN A C 1
ATOM 1404 O O . GLN A 1 182 ? -4.708 9.509 9.294 1.00 94.56 182 GLN A O 1
ATOM 1409 N N . ARG A 1 183 ? -3.537 8.153 7.943 1.00 95.31 183 ARG A N 1
ATOM 1410 C CA . ARG A 1 183 ? -4.408 8.365 6.772 1.00 95.31 183 ARG A CA 1
ATOM 1411 C C . ARG A 1 183 ? -5.665 7.522 6.850 1.00 95.31 183 ARG A C 1
ATOM 1413 O O . ARG A 1 183 ? -6.734 8.055 6.573 1.00 95.31 183 ARG A O 1
ATOM 1420 N N . LEU A 1 184 ? -5.552 6.279 7.315 1.00 96.69 184 LEU A N 1
ATOM 1421 C CA . LEU A 1 184 ? -6.708 5.446 7.633 1.00 96.69 184 LEU A CA 1
ATOM 1422 C C . LEU A 1 184 ? -7.651 6.176 8.598 1.00 96.69 184 LEU A C 1
ATOM 1424 O O . LEU A 1 184 ? -8.839 6.288 8.313 1.00 96.69 184 LEU A O 1
ATOM 1428 N N . ARG A 1 185 ? -7.122 6.757 9.685 1.00 96.00 185 ARG A N 1
ATOM 1429 C CA . ARG A 1 185 ? -7.918 7.546 10.641 1.00 96.00 185 ARG A CA 1
ATOM 1430 C C . ARG A 1 185 ? -8.681 8.686 9.961 1.00 96.00 185 ARG A C 1
ATOM 1432 O O . ARG A 1 185 ? -9.858 8.874 10.251 1.00 96.00 185 ARG A O 1
ATOM 1439 N N . GLY A 1 186 ? -8.027 9.424 9.061 1.00 95.56 186 GLY A N 1
ATOM 1440 C CA . GLY A 1 186 ? -8.669 10.485 8.279 1.00 95.56 186 GLY A CA 1
ATOM 1441 C C . GLY A 1 186 ? -9.802 9.958 7.395 1.00 95.56 186 GLY A C 1
ATOM 1442 O O . GLY A 1 186 ? -10.923 10.447 7.489 1.00 95.56 186 GLY A O 1
ATOM 1443 N N . VAL A 1 187 ? -9.538 8.901 6.621 1.00 95.69 187 VAL A N 1
ATOM 1444 C CA . VAL A 1 187 ? -10.526 8.268 5.725 1.00 95.69 187 VAL A CA 1
ATOM 1445 C C . VAL A 1 187 ? -11.740 7.748 6.498 1.00 95.69 187 VAL A C 1
ATOM 1447 O O . VAL A 1 187 ? -12.882 7.955 6.087 1.00 95.69 187 VAL A O 1
ATOM 1450 N N . LEU A 1 188 ? -11.524 7.095 7.642 1.00 96.19 188 LEU A N 1
ATOM 1451 C CA . LEU A 1 188 ? -12.616 6.597 8.477 1.00 96.19 188 LEU A CA 1
ATOM 1452 C C . LEU A 1 188 ? -13.403 7.749 9.125 1.00 96.19 188 LEU A C 1
ATOM 1454 O O . LEU A 1 188 ? -14.631 7.712 9.154 1.00 96.19 188 LEU A O 1
ATOM 1458 N N . SER A 1 189 ? -12.728 8.806 9.577 1.00 96.31 189 SER A N 1
ATOM 1459 C CA . SER A 1 189 ? -13.411 10.003 10.082 1.00 96.31 189 SER A CA 1
ATOM 1460 C C . SER A 1 189 ? -14.305 10.642 9.014 1.00 96.31 189 SER A C 1
ATOM 1462 O O . SER A 1 189 ? -15.441 11.006 9.308 1.00 96.31 189 SER A O 1
ATOM 1464 N N . GLU A 1 190 ? -13.823 10.765 7.776 1.00 94.69 190 GLU A N 1
ATOM 1465 C CA . GLU A 1 190 ? -14.610 11.284 6.646 1.00 94.69 190 GLU A CA 1
ATOM 1466 C C . GLU A 1 190 ? -15.772 10.353 6.268 1.00 94.69 190 GLU A C 1
ATOM 1468 O O . GLU A 1 190 ? -16.811 10.814 5.802 1.00 94.69 190 GLU A O 1
ATOM 1473 N N . SER A 1 191 ? -15.635 9.053 6.547 1.00 93.12 191 SER A N 1
ATOM 1474 C CA . SER A 1 191 ? -16.689 8.045 6.367 1.00 93.12 191 SER A CA 1
ATOM 1475 C C . SER A 1 191 ? -17.767 8.070 7.465 1.00 93.12 191 SER A C 1
ATOM 1477 O O . SER A 1 191 ? -18.685 7.252 7.428 1.00 93.12 191 SER A O 1
ATOM 1479 N N . GLY A 1 192 ? -17.679 8.989 8.436 1.00 93.94 192 GLY A N 1
ATOM 1480 C CA . GLY A 1 192 ? -18.706 9.220 9.458 1.00 93.94 192 GLY A CA 1
ATOM 1481 C C . GLY A 1 192 ? -18.477 8.527 10.804 1.00 93.94 192 GLY A C 1
ATOM 1482 O O . GLY A 1 192 ? -19.337 8.621 11.679 1.00 93.94 192 GLY A O 1
ATOM 1483 N N . PHE A 1 193 ? -17.338 7.858 11.013 1.00 95.94 193 PHE A N 1
ATOM 1484 C CA . PHE A 1 193 ? -17.021 7.256 12.313 1.00 95.94 193 PHE A CA 1
ATOM 1485 C C . PHE A 1 193 ? -16.676 8.325 13.360 1.00 95.94 193 PHE A C 1
ATOM 148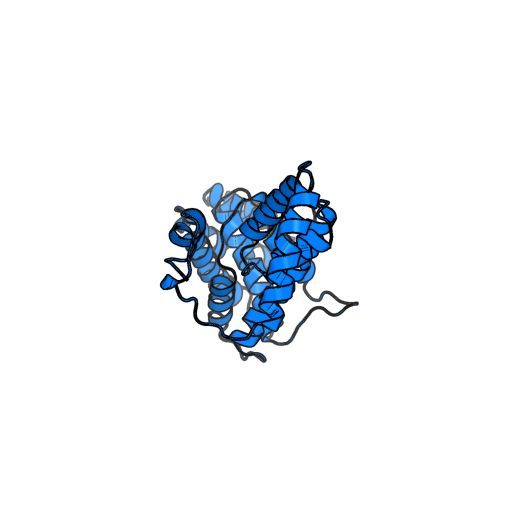7 O O . PHE A 1 193 ? -15.898 9.244 13.099 1.00 95.94 193 PHE A O 1
ATOM 1494 N N . THR A 1 194 ? -17.235 8.196 14.567 1.00 95.06 194 THR A N 1
ATOM 1495 C CA . THR A 1 194 ? -16.998 9.143 15.666 1.00 95.06 194 THR A CA 1
ATOM 1496 C C . THR A 1 194 ? -15.606 8.966 16.279 1.00 95.06 194 THR A C 1
ATOM 1498 O O . THR A 1 194 ? -15.029 7.879 16.245 1.00 95.06 194 THR A O 1
ATOM 1501 N N . TYR A 1 195 ? -15.050 10.038 16.859 1.00 94.81 195 TYR A N 1
ATOM 1502 C CA . TYR A 1 195 ? -13.669 10.033 17.362 1.00 94.81 195 TYR A CA 1
ATOM 1503 C C . TYR A 1 195 ? -13.418 8.940 18.412 1.00 94.81 195 TYR A C 1
ATOM 1505 O O . TYR A 1 195 ? -12.363 8.317 18.402 1.00 94.81 195 TYR A O 1
ATOM 1513 N N . ASP A 1 196 ? -14.395 8.686 19.281 1.00 93.00 196 ASP A N 1
ATOM 1514 C CA . ASP A 1 196 ? -14.310 7.713 20.364 1.00 93.00 196 ASP A CA 1
ATOM 1515 C C . ASP A 1 196 ? -14.334 6.270 19.843 1.00 93.00 196 ASP A C 1
ATOM 1517 O O . ASP A 1 196 ? -13.610 5.422 20.359 1.00 93.00 196 ASP A O 1
ATOM 1521 N N . VAL A 1 197 ? -15.091 6.002 18.771 1.00 94.50 197 VAL A N 1
ATOM 1522 C CA . VAL A 1 197 ? -15.051 4.716 18.055 1.00 94.50 197 VAL A CA 1
ATOM 1523 C C . VAL A 1 197 ? -13.675 4.516 17.434 1.00 94.50 197 VAL A C 1
ATOM 1525 O O . VAL A 1 197 ? -13.090 3.448 17.598 1.00 94.50 197 VAL A O 1
ATOM 1528 N N . LEU A 1 198 ? -13.148 5.540 16.755 1.00 95.06 198 LEU A N 1
ATOM 1529 C CA . LEU A 1 198 ? -11.836 5.479 16.112 1.00 95.06 198 LEU A CA 1
ATOM 1530 C C . LEU A 1 198 ? -10.706 5.273 17.119 1.00 95.06 198 LEU A C 1
ATOM 1532 O O . LEU A 1 198 ? -9.857 4.415 16.893 1.00 95.06 198 LEU A O 1
ATOM 1536 N N . ASP A 1 199 ? -10.705 6.010 18.230 1.00 93.38 199 ASP A N 1
ATOM 1537 C CA . ASP A 1 199 ? -9.714 5.826 19.292 1.00 93.38 199 ASP A CA 1
ATOM 1538 C C . ASP A 1 199 ? -9.813 4.413 19.887 1.00 93.38 199 ASP A C 1
ATOM 1540 O O . ASP A 1 199 ? -8.796 3.736 20.027 1.00 93.38 199 ASP A O 1
ATOM 1544 N N . ALA A 1 200 ? -11.028 3.913 20.142 1.00 92.12 200 ALA A N 1
ATOM 1545 C CA . ALA A 1 200 ? -11.222 2.568 20.676 1.00 92.12 200 ALA A CA 1
ATOM 1546 C C . ALA A 1 200 ? -10.678 1.472 19.746 1.00 92.12 200 ALA A C 1
ATOM 1548 O O . ALA A 1 200 ? -10.004 0.553 20.218 1.00 92.12 200 ALA A O 1
ATOM 1549 N N . VAL A 1 201 ? -10.938 1.545 18.436 1.00 94.12 201 VAL A N 1
ATOM 1550 C CA . VAL A 1 201 ? -10.461 0.507 17.506 1.00 94.12 201 VAL A CA 1
ATOM 1551 C C . VAL A 1 201 ? -8.972 0.638 17.205 1.00 94.12 201 VAL A C 1
ATOM 1553 O O . VAL A 1 201 ? -8.279 -0.375 17.210 1.00 94.12 201 VAL A O 1
ATOM 1556 N N . LEU A 1 202 ? -8.455 1.854 17.008 1.00 91.50 202 LEU A N 1
ATOM 1557 C CA . LEU A 1 202 ? -7.046 2.071 16.662 1.00 91.50 202 LEU A CA 1
ATOM 1558 C C . LEU A 1 202 ? -6.102 1.738 17.823 1.00 91.50 202 LEU A C 1
ATOM 1560 O O . LEU A 1 202 ? -4.991 1.290 17.577 1.00 91.50 202 LEU A O 1
ATOM 1564 N N . SER A 1 203 ? -6.528 1.914 19.078 1.00 88.88 203 SER A N 1
ATOM 1565 C CA . SER A 1 203 ? -5.707 1.542 20.240 1.00 88.88 203 SER A CA 1
ATOM 1566 C C . SER A 1 203 ? -5.664 0.037 20.522 1.00 88.88 203 SER A C 1
ATOM 1568 O O . SER A 1 203 ? -4.808 -0.400 21.283 1.00 88.88 203 SER A O 1
ATOM 1570 N N . ASN A 1 204 ? -6.578 -0.754 19.949 1.00 81.69 204 ASN A N 1
ATOM 1571 C CA . ASN A 1 204 ? -6.745 -2.177 20.283 1.00 81.69 204 ASN A CA 1
ATOM 1572 C C . ASN A 1 204 ? -6.627 -3.114 19.070 1.00 81.69 204 ASN A C 1
ATOM 1574 O O . ASN A 1 204 ? -6.900 -4.312 19.179 1.00 81.69 204 ASN A O 1
ATOM 1578 N N . CYS A 1 205 ? -6.266 -2.588 17.901 1.00 78.50 205 CYS A N 1
ATOM 1579 C CA . CYS A 1 205 ? -6.066 -3.376 16.691 1.00 78.50 205 CYS A CA 1
ATOM 1580 C C . CYS A 1 205 ? -4.642 -3.186 16.183 1.00 78.50 205 CYS A C 1
ATOM 1582 O O . CYS A 1 205 ? -4.134 -2.069 16.171 1.00 78.50 205 CYS A O 1
ATOM 1584 N N . GLY A 1 206 ? -4.025 -4.280 15.730 1.00 83.31 206 GLY A N 1
ATOM 1585 C CA . GLY A 1 206 ? -2.830 -4.199 14.894 1.00 83.31 206 GLY A CA 1
ATOM 1586 C C . GLY A 1 206 ? -3.130 -3.517 13.549 1.00 83.31 206 GLY A C 1
ATOM 1587 O O . GLY A 1 206 ? -4.280 -3.150 13.288 1.00 83.31 206 GLY A O 1
ATOM 1588 N N . PRO A 1 207 ? -2.128 -3.369 12.670 1.00 88.75 207 PRO A N 1
ATOM 1589 C CA . PRO A 1 207 ? -2.221 -2.595 11.428 1.00 88.75 207 PRO A CA 1
ATOM 1590 C C . PRO A 1 207 ? -2.988 -3.312 10.295 1.00 88.75 207 PRO A C 1
ATOM 1592 O O . PRO A 1 207 ? -2.611 -3.238 9.127 1.00 88.75 207 PRO A O 1
ATOM 1595 N N . ASP A 1 208 ? -4.094 -3.984 10.619 1.00 93.81 208 ASP A N 1
ATOM 1596 C CA . ASP A 1 208 ? -5.033 -4.541 9.644 1.00 93.81 208 ASP A CA 1
ATOM 1597 C C . ASP A 1 208 ? -6.134 -3.515 9.347 1.00 93.81 208 ASP A C 1
ATOM 1599 O O . ASP A 1 208 ? -7.081 -3.315 10.113 1.00 93.81 208 ASP A O 1
ATOM 1603 N N . LEU A 1 209 ? -5.981 -2.841 8.210 1.00 96.12 209 LEU A N 1
ATOM 1604 C CA . LEU A 1 209 ? -6.836 -1.737 7.771 1.00 96.12 209 LEU A CA 1
ATOM 1605 C C . LEU A 1 209 ? -8.298 -2.168 7.620 1.00 96.12 209 LEU A C 1
ATOM 1607 O O . LEU A 1 209 ? -9.202 -1.416 7.998 1.00 96.12 209 LEU A O 1
ATOM 1611 N N . LEU A 1 210 ? -8.529 -3.364 7.073 1.00 95.19 210 LEU A N 1
ATOM 1612 C CA . LEU A 1 210 ? -9.871 -3.878 6.826 1.00 95.19 210 LEU A CA 1
ATOM 1613 C C . LEU A 1 210 ? -10.537 -4.271 8.146 1.00 95.19 210 LEU A C 1
ATOM 1615 O O . LEU A 1 210 ? -11.661 -3.843 8.415 1.00 95.19 210 LEU A O 1
ATOM 1619 N N . LEU A 1 211 ? -9.811 -4.982 9.015 1.00 94.81 211 LEU A N 1
ATOM 1620 C CA . LEU A 1 211 ? -10.300 -5.350 10.344 1.00 94.81 211 LEU A CA 1
ATOM 1621 C C . LEU A 1 211 ? -10.646 -4.119 11.188 1.00 94.81 211 LEU A C 1
ATOM 1623 O O . LEU A 1 211 ? -11.652 -4.123 11.899 1.00 94.81 211 LEU A O 1
ATOM 1627 N N . ILE A 1 212 ? -9.837 -3.059 11.112 1.00 96.38 212 ILE A N 1
ATOM 1628 C CA . ILE A 1 212 ? -10.118 -1.795 11.802 1.00 96.38 212 ILE A CA 1
ATOM 1629 C C . ILE A 1 212 ? -11.426 -1.184 11.294 1.00 96.38 212 ILE A C 1
ATOM 1631 O O . ILE A 1 212 ? -12.260 -0.788 12.111 1.00 96.38 212 ILE A O 1
ATOM 1635 N N . GLN A 1 213 ? -11.634 -1.124 9.973 1.00 96.19 213 GLN A N 1
ATOM 1636 C CA . GLN A 1 213 ? -12.882 -0.609 9.402 1.00 96.19 213 GLN A CA 1
ATOM 1637 C C . GLN A 1 213 ? -14.088 -1.447 9.853 1.00 96.19 213 GLN A C 1
ATOM 1639 O O . GLN A 1 213 ? -15.111 -0.887 10.254 1.00 96.19 213 GLN A O 1
ATOM 1644 N N . ASP A 1 214 ? -13.975 -2.772 9.823 1.00 95.06 214 ASP A N 1
ATOM 1645 C CA . ASP A 1 214 ? -15.074 -3.667 10.186 1.00 95.06 214 ASP A CA 1
ATOM 1646 C C . ASP A 1 214 ? -15.398 -3.607 11.683 1.00 95.06 214 ASP A C 1
ATOM 1648 O O . ASP A 1 214 ? -16.571 -3.545 12.061 1.00 95.06 214 ASP A O 1
ATOM 1652 N N . LYS A 1 215 ? -14.383 -3.508 12.550 1.00 95.81 215 LYS A N 1
ATOM 1653 C CA . LYS A 1 215 ? -14.587 -3.255 13.983 1.00 95.81 215 LYS A CA 1
ATOM 1654 C C . LYS A 1 215 ? -15.195 -1.881 14.245 1.00 95.81 215 LYS A C 1
ATOM 1656 O O . LYS A 1 215 ? -16.062 -1.775 15.110 1.00 95.81 215 LYS A O 1
ATOM 1661 N N . ALA A 1 216 ? -14.797 -0.846 13.502 1.00 96.25 216 ALA A N 1
ATOM 1662 C CA . ALA A 1 216 ? -15.393 0.484 13.631 1.00 96.25 216 ALA A CA 1
ATOM 1663 C C . ALA A 1 216 ? -16.887 0.455 13.274 1.00 96.25 216 ALA A C 1
ATOM 1665 O O . ALA A 1 216 ? -17.707 1.013 14.008 1.00 96.25 216 ALA A O 1
ATOM 1666 N N . ARG A 1 217 ? -17.261 -0.257 12.199 1.00 96.19 217 ARG A N 1
ATOM 1667 C CA . ARG A 1 217 ? -18.668 -0.506 11.835 1.00 96.19 217 ARG A CA 1
ATOM 1668 C C . ARG A 1 217 ? -19.410 -1.247 12.938 1.00 96.19 217 ARG A C 1
ATOM 1670 O O . ARG A 1 217 ? -20.440 -0.761 13.392 1.00 96.19 217 ARG A O 1
ATOM 1677 N N . ALA A 1 218 ? -18.866 -2.370 13.402 1.00 95.88 218 ALA A N 1
ATOM 1678 C CA . ALA A 1 218 ? -19.495 -3.187 14.436 1.00 95.88 218 ALA A CA 1
ATOM 1679 C C . ALA A 1 218 ? -19.706 -2.407 15.743 1.00 95.88 218 ALA A C 1
ATOM 1681 O O . ALA A 1 218 ? -20.794 -2.450 16.316 1.00 95.88 218 ALA A O 1
ATOM 1682 N N . LEU A 1 219 ? -18.699 -1.647 16.188 1.00 94.75 219 LEU A N 1
ATOM 1683 C CA . LEU A 1 219 ? -18.792 -0.823 17.391 1.00 94.75 219 LEU A CA 1
ATOM 1684 C C . LEU A 1 219 ? -19.808 0.313 17.224 1.00 94.75 219 LEU A C 1
ATOM 1686 O O . LEU A 1 219 ? -20.569 0.588 18.147 1.00 94.75 219 LEU A O 1
ATOM 1690 N N . THR A 1 220 ? -19.870 0.935 16.046 1.00 95.69 220 THR A N 1
ATOM 1691 C CA . THR A 1 220 ? -20.880 1.963 15.747 1.00 95.69 220 THR A CA 1
ATOM 1692 C C . THR A 1 220 ? -22.291 1.381 15.829 1.00 95.69 220 THR A C 1
ATOM 1694 O O . THR A 1 220 ? -23.126 1.915 16.552 1.00 95.69 220 THR A O 1
ATOM 1697 N N . SER A 1 221 ? -22.543 0.235 15.191 1.00 95.50 221 SER A N 1
ATOM 1698 C CA . SER A 1 221 ? -23.847 -0.440 15.256 1.00 95.50 221 SER A CA 1
ATOM 1699 C C . SER A 1 221 ? -24.208 -0.936 16.661 1.00 95.50 221 SER A C 1
ATOM 1701 O O . SER A 1 221 ? -25.389 -0.994 17.007 1.00 95.50 221 SER A O 1
ATOM 1703 N N . LEU A 1 222 ? -23.214 -1.290 17.484 1.00 93.75 222 LEU A N 1
ATOM 1704 C CA . LEU A 1 222 ? -23.424 -1.653 18.886 1.00 93.75 222 LEU A CA 1
ATOM 1705 C C . LEU A 1 222 ? -23.840 -0.438 19.728 1.00 93.75 222 LEU A C 1
ATOM 1707 O O . LEU A 1 222 ? -24.739 -0.560 20.555 1.00 93.75 222 LEU A O 1
ATOM 1711 N N . LYS A 1 223 ? -23.229 0.731 19.495 1.00 93.38 223 LYS A N 1
ATOM 1712 C CA . LYS A 1 223 ? -23.579 1.988 20.179 1.00 93.38 223 LYS A CA 1
ATOM 1713 C C . LYS A 1 223 ? -25.009 2.450 19.903 1.00 93.38 223 LYS A C 1
ATOM 1715 O O . LYS A 1 223 ? -25.595 3.136 20.729 1.00 93.38 223 LYS A O 1
ATOM 1720 N N . GLU A 1 224 ? -25.566 2.083 18.754 1.00 93.12 224 GLU A N 1
ATOM 1721 C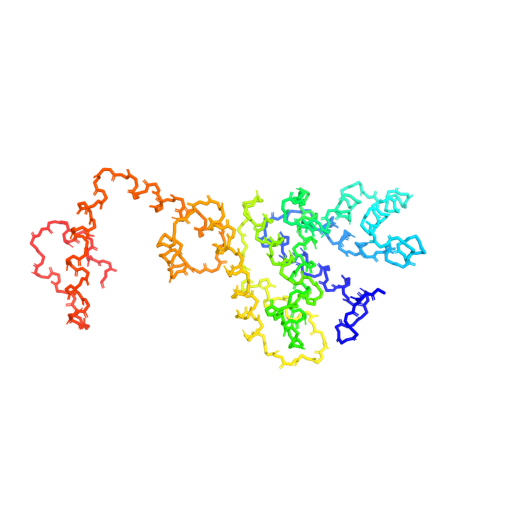 CA . GLU A 1 224 ? -26.946 2.411 18.378 1.00 93.12 224 GLU A CA 1
ATOM 1722 C C . GLU A 1 224 ? -27.991 1.517 19.068 1.00 93.12 224 GLU A C 1
ATOM 1724 O O . GLU A 1 224 ? -29.193 1.769 18.954 1.00 93.12 224 GLU A O 1
ATOM 1729 N N . GLN A 1 225 ? -27.569 0.468 19.785 1.00 96.44 225 GLN A N 1
ATOM 1730 C CA . GLN A 1 225 ? -28.501 -0.432 20.459 1.00 96.44 225 GLN A CA 1
ATOM 1731 C C . GLN A 1 225 ? -29.127 0.222 21.701 1.00 96.44 225 GLN A C 1
ATOM 1733 O O . GLN A 1 225 ? -28.409 0.836 22.491 1.00 96.44 225 GLN A O 1
ATOM 1738 N N . PRO A 1 226 ? -30.434 0.010 21.969 1.00 95.00 226 PRO A N 1
ATOM 1739 C CA . PRO A 1 226 ? -31.114 0.620 23.118 1.00 95.00 226 PRO A CA 1
ATOM 1740 C C . PRO A 1 226 ? -30.506 0.264 24.479 1.00 95.00 226 PRO A C 1
ATOM 1742 O O . PRO A 1 226 ? -30.643 1.022 25.430 1.00 95.00 226 PRO A O 1
ATOM 1745 N N . TYR A 1 227 ? -29.854 -0.897 24.574 1.00 92.94 227 TYR A N 1
ATOM 1746 C CA . TYR A 1 227 ? -29.240 -1.402 25.801 1.00 92.94 227 TYR A CA 1
ATOM 1747 C C . TYR A 1 227 ? -27.772 -0.979 25.971 1.00 92.94 227 TYR A C 1
ATOM 1749 O O . TYR A 1 227 ? -27.131 -1.407 26.929 1.00 92.94 227 TYR A O 1
ATOM 1757 N N . PHE A 1 228 ? -27.202 -0.199 25.044 1.00 92.88 228 PHE A N 1
ATOM 1758 C CA . PHE A 1 228 ? -25.777 0.141 25.075 1.00 92.88 228 PHE A CA 1
ATOM 1759 C C . PHE A 1 228 ? -25.391 0.927 26.334 1.00 92.88 228 PHE A C 1
ATOM 1761 O O . PHE A 1 228 ? -24.396 0.600 26.978 1.00 92.88 228 PHE A O 1
ATOM 1768 N N . ASP A 1 229 ? -26.195 1.916 26.726 1.00 90.81 229 ASP A N 1
ATOM 1769 C CA . ASP A 1 229 ? -25.919 2.717 27.923 1.00 90.81 229 ASP A CA 1
ATOM 1770 C C . ASP A 1 229 ? -25.951 1.855 29.194 1.00 90.81 229 ASP A C 1
ATOM 1772 O O . ASP A 1 229 ? -25.044 1.937 30.027 1.00 90.81 229 ASP A O 1
ATOM 1776 N N . ASP A 1 230 ? -26.933 0.954 29.305 1.00 91.62 230 ASP A N 1
ATOM 1777 C CA . ASP A 1 230 ? -27.029 -0.003 30.412 1.00 91.62 230 ASP A CA 1
ATOM 1778 C C . ASP A 1 230 ? -25.823 -0.955 30.435 1.00 91.62 230 ASP A C 1
ATOM 1780 O O . ASP A 1 230 ? -25.224 -1.191 31.490 1.00 91.62 230 ASP A O 1
ATOM 1784 N N . LEU A 1 231 ? -25.411 -1.456 29.265 1.00 90.75 231 LEU A N 1
ATOM 1785 C CA . LEU A 1 231 ? -24.221 -2.293 29.114 1.00 90.75 231 LEU A CA 1
ATOM 1786 C C . LEU A 1 231 ? -22.962 -1.559 29.596 1.00 90.75 231 LEU A C 1
ATOM 1788 O O . LEU A 1 231 ? -22.162 -2.132 30.338 1.00 90.75 231 LEU A O 1
ATOM 1792 N N . MET A 1 232 ? -22.796 -0.288 29.226 1.00 89.94 232 MET A N 1
ATOM 1793 C CA . MET A 1 232 ? -21.648 0.517 29.644 1.00 89.94 232 MET A CA 1
ATOM 1794 C C . MET A 1 232 ? -21.644 0.785 31.151 1.00 89.94 232 MET A C 1
ATOM 1796 O O . MET A 1 232 ? -20.574 0.784 31.762 1.00 89.94 232 MET A O 1
ATOM 1800 N N . VAL A 1 233 ? -22.807 0.965 31.785 1.00 87.69 233 VAL A N 1
ATOM 1801 C CA . VAL A 1 233 ? -22.902 1.079 33.253 1.00 87.69 233 VAL A CA 1
ATOM 1802 C C . VAL A 1 233 ? -22.437 -0.213 33.927 1.00 87.69 233 VAL A C 1
ATOM 1804 O O . VAL A 1 233 ? -21.630 -0.163 34.863 1.00 87.69 233 VAL A O 1
ATOM 1807 N N . VAL A 1 234 ? -22.907 -1.363 33.435 1.00 88.88 234 VAL A N 1
ATOM 1808 C CA . VAL A 1 234 ? -22.530 -2.682 33.964 1.00 88.88 234 VAL A CA 1
ATOM 1809 C C . VAL A 1 234 ? -21.047 -2.976 33.735 1.00 88.88 234 VAL A C 1
ATOM 1811 O O . VAL A 1 234 ? -20.420 -3.550 34.617 1.00 88.88 234 VAL A O 1
ATOM 1814 N N . PHE A 1 235 ? -20.462 -2.542 32.616 1.00 88.00 235 PHE A N 1
ATOM 1815 C CA . PHE A 1 235 ? -19.046 -2.753 32.296 1.00 88.00 235 PHE A CA 1
ATOM 1816 C C . PHE A 1 235 ? -18.097 -1.821 33.068 1.00 88.00 235 PHE A C 1
ATOM 1818 O O . PHE A 1 235 ? -17.087 -2.262 33.624 1.00 88.00 235 PHE A O 1
ATOM 1825 N N . ASN A 1 236 ? -18.412 -0.523 33.135 1.00 87.88 236 ASN A N 1
ATOM 1826 C CA . ASN A 1 236 ? -17.505 0.489 33.686 1.00 87.88 236 ASN A CA 1
ATOM 1827 C C . ASN A 1 236 ? -17.225 0.285 35.177 1.00 87.88 236 ASN A C 1
ATOM 1829 O O . ASN A 1 236 ? -16.141 0.622 35.658 1.00 87.88 236 ASN A O 1
ATOM 1833 N N . ARG A 1 237 ? -18.192 -0.245 35.932 1.00 85.88 237 ARG A N 1
ATOM 1834 C CA . ARG A 1 237 ? -18.031 -0.439 37.375 1.00 85.88 237 ARG A CA 1
ATOM 1835 C C . ARG A 1 237 ? -16.998 -1.537 37.697 1.00 85.88 237 ARG A C 1
ATOM 1837 O O . ARG A 1 237 ? -16.036 -1.205 38.388 1.00 85.88 237 ARG A O 1
ATOM 1844 N N . PRO A 1 238 ? -17.112 -2.780 37.192 1.00 84.44 238 PRO A N 1
ATOM 1845 C CA . PRO A 1 238 ? -16.065 -3.794 37.312 1.00 84.44 238 PRO A CA 1
ATOM 1846 C C . PRO A 1 238 ? -14.720 -3.356 36.726 1.00 84.44 238 PRO A C 1
ATOM 1848 O O . PRO A 1 238 ? -13.700 -3.544 37.381 1.00 84.44 238 PRO A O 1
ATOM 1851 N N . PHE A 1 239 ? -14.701 -2.715 35.550 1.00 85.06 239 PHE A N 1
ATOM 1852 C CA . PHE A 1 239 ? -13.456 -2.263 34.915 1.00 85.06 239 PHE A CA 1
ATOM 1853 C C . PHE A 1 239 ? -12.683 -1.246 35.773 1.00 85.06 239 PHE A C 1
ATOM 1855 O O . PHE A 1 239 ? -11.470 -1.343 35.944 1.00 85.06 239 PHE A O 1
ATOM 1862 N N . ASN A 1 240 ? -13.374 -0.268 36.366 1.00 85.81 240 ASN A N 1
ATOM 1863 C CA . ASN A 1 240 ? -12.720 0.707 37.241 1.00 85.81 240 ASN A CA 1
ATOM 1864 C C . ASN A 1 240 ? -12.250 0.090 38.567 1.00 85.81 240 ASN A C 1
ATOM 1866 O O . ASN A 1 240 ? -11.239 0.532 39.113 1.00 85.81 240 ASN A O 1
ATOM 1870 N N . LEU A 1 241 ? -12.963 -0.922 39.074 1.00 85.00 241 LEU A N 1
ATOM 1871 C CA . LEU A 1 241 ? -12.552 -1.677 40.260 1.00 85.00 241 LEU A CA 1
ATOM 1872 C C . LEU A 1 241 ? -11.309 -2.530 39.978 1.00 85.00 241 LEU A C 1
ATOM 1874 O O . LEU A 1 241 ? -10.371 -2.505 40.771 1.00 85.00 241 LEU A O 1
ATOM 1878 N N . SER A 1 242 ? -11.259 -3.229 38.839 1.00 82.81 242 SER A N 1
ATOM 1879 C CA . SER A 1 242 ? -10.123 -4.092 38.489 1.00 82.81 242 SER A CA 1
ATOM 1880 C C . SER A 1 242 ? -8.827 -3.303 38.303 1.00 82.81 242 SER A C 1
ATOM 1882 O O . SER A 1 242 ? -7.765 -3.762 38.713 1.00 82.81 242 SER A O 1
ATOM 1884 N N . ARG A 1 243 ? -8.899 -2.060 37.807 1.00 81.12 243 ARG A N 1
ATOM 1885 C CA . ARG A 1 243 ? -7.729 -1.164 37.717 1.00 81.12 243 ARG A CA 1
ATOM 1886 C C . ARG A 1 243 ? -7.059 -0.863 39.061 1.00 81.12 243 ARG A C 1
ATOM 1888 O O . ARG A 1 243 ? -5.897 -0.469 39.069 1.00 81.12 243 ARG A O 1
ATOM 1895 N N . GLN A 1 244 ? -7.777 -0.999 40.174 1.00 80.88 244 GLN A N 1
ATOM 1896 C CA . GLN A 1 244 ? -7.244 -0.778 41.524 1.00 80.88 244 GLN A CA 1
ATOM 1897 C C . GLN A 1 244 ? -6.736 -2.070 42.175 1.00 80.88 244 GLN A C 1
ATOM 1899 O O . GLN A 1 244 ? -6.124 -2.013 43.239 1.00 80.88 244 GLN A O 1
ATOM 1904 N N . ALA A 1 245 ? -7.006 -3.224 41.561 1.00 72.44 245 ALA A N 1
ATOM 1905 C CA . ALA A 1 245 ? -6.894 -4.521 42.209 1.00 72.44 245 ALA A CA 1
ATOM 1906 C C . ALA A 1 245 ? -5.474 -5.126 42.173 1.00 72.44 245 ALA A C 1
ATOM 1908 O O . ALA A 1 245 ? -5.185 -6.014 42.967 1.00 72.44 245 ALA A O 1
ATOM 1909 N N . GLY A 1 246 ? -4.564 -4.607 41.338 1.00 71.75 246 GLY A N 1
ATOM 1910 C CA . GLY A 1 246 ? -3.221 -5.180 41.157 1.00 71.75 246 GLY A CA 1
ATOM 1911 C C . GLY A 1 246 ? -3.253 -6.561 40.486 1.00 71.75 246 GLY A C 1
ATOM 1912 O O . GLY A 1 246 ? -4.286 -6.968 39.958 1.00 71.75 246 GLY A O 1
ATOM 1913 N N . ASP A 1 247 ? -2.128 -7.283 40.503 1.00 71.25 247 ASP A N 1
ATOM 1914 C CA . ASP A 1 247 ? -2.056 -8.661 39.994 1.00 71.25 247 ASP A CA 1
ATOM 1915 C C . ASP A 1 247 ? -2.696 -9.625 41.003 1.00 71.25 247 ASP A C 1
ATOM 1917 O O . ASP A 1 247 ? -2.052 -10.102 41.942 1.00 71.25 247 ASP A O 1
ATOM 1921 N N . LEU A 1 248 ? -3.990 -9.891 40.826 1.00 72.56 248 LEU A N 1
ATOM 1922 C CA . LEU A 1 248 ? -4.718 -10.900 41.589 1.00 72.56 248 LEU A CA 1
ATOM 1923 C C . LEU A 1 248 ? -4.755 -12.214 40.815 1.00 72.56 248 LEU A C 1
ATOM 1925 O O . LEU A 1 248 ? -5.156 -12.246 39.655 1.00 72.56 248 LEU A O 1
ATOM 1929 N N . GLN A 1 249 ? -4.397 -13.310 41.483 1.00 75.19 249 GLN A N 1
ATOM 1930 C CA . GLN A 1 249 ? -4.725 -14.640 40.987 1.00 75.19 249 GLN A CA 1
ATOM 1931 C C . GLN A 1 249 ? -6.191 -14.939 41.273 1.00 75.19 249 GLN A C 1
ATOM 1933 O O . GLN A 1 249 ? -6.648 -14.837 42.415 1.00 75.19 249 GLN A O 1
ATOM 1938 N N . VAL A 1 250 ? -6.915 -15.311 40.223 1.00 77.62 250 VAL A N 1
ATOM 1939 C CA . VAL A 1 250 ? -8.291 -15.782 40.329 1.00 77.62 250 VAL A CA 1
ATOM 1940 C C . VAL A 1 250 ? -8.283 -17.112 41.088 1.00 77.62 250 VAL A C 1
ATOM 1942 O O . VAL A 1 250 ? -7.474 -17.987 40.794 1.00 77.62 250 VAL A O 1
ATOM 1945 N N . GLN A 1 251 ? -9.146 -17.238 42.097 1.00 81.25 251 GLN A N 1
ATOM 1946 C CA . GLN A 1 251 ? -9.272 -18.426 42.947 1.00 81.25 251 GLN A CA 1
ATOM 1947 C C . GLN A 1 251 ? -10.608 -19.114 42.637 1.00 81.25 251 GLN A C 1
ATOM 1949 O O . GLN A 1 251 ? -11.642 -18.687 43.164 1.00 81.25 251 GLN A O 1
ATOM 1954 N N . PRO A 1 252 ? -10.623 -20.133 41.751 1.00 80.62 252 PRO A N 1
ATOM 1955 C CA . PRO A 1 252 ? -11.854 -20.763 41.271 1.00 80.62 252 PRO A CA 1
ATOM 1956 C C . PRO A 1 252 ? -12.704 -21.397 42.375 1.00 80.62 252 PRO A C 1
ATOM 1958 O O . PRO A 1 252 ? -13.911 -21.569 42.209 1.00 80.62 252 PRO A O 1
ATOM 1961 N N . GLU A 1 253 ? -12.100 -21.718 43.523 1.00 82.81 253 GLU A N 1
ATOM 1962 C CA . GLU A 1 253 ? -12.789 -22.226 44.712 1.00 82.81 253 GLU A CA 1
ATOM 1963 C C . GLU A 1 253 ? -13.837 -21.261 45.289 1.00 82.81 253 GLU A C 1
ATOM 1965 O O . GLU A 1 253 ? -14.689 -21.691 46.070 1.00 82.81 253 GLU A O 1
ATOM 1970 N N . PHE A 1 254 ? -13.800 -19.981 44.903 1.00 81.00 254 PHE A N 1
ATOM 1971 C CA . PHE A 1 254 ? -14.762 -18.968 45.335 1.00 81.00 254 PHE A CA 1
ATOM 1972 C C . PHE A 1 254 ? -15.883 -18.679 44.332 1.00 81.00 254 PHE A C 1
ATOM 1974 O O . PHE A 1 254 ? -16.738 -17.846 44.629 1.00 81.00 254 PHE A O 1
ATOM 1981 N N . PHE A 1 255 ? -15.926 -19.356 43.182 1.00 83.75 255 PHE A N 1
ATOM 1982 C CA . PHE A 1 255 ? -17.021 -19.186 42.223 1.00 83.75 255 PHE A CA 1
ATOM 1983 C C . PHE A 1 255 ? -18.319 -19.801 42.745 1.00 83.75 255 PHE A C 1
ATOM 1985 O O . PHE A 1 255 ? -18.371 -20.983 43.102 1.00 83.75 255 PHE A O 1
ATOM 1992 N N . VAL A 1 256 ? -19.380 -18.997 42.758 1.00 84.00 256 VAL A N 1
ATOM 1993 C CA . VAL A 1 256 ? -20.703 -19.382 43.264 1.00 84.00 256 VAL A CA 1
ATOM 1994 C C . VAL A 1 256 ? -21.659 -19.647 42.108 1.00 84.00 256 VAL A C 1
ATOM 1996 O O . VAL A 1 256 ? -22.419 -20.617 42.152 1.00 84.00 256 VAL A O 1
ATOM 1999 N N . ASP A 1 257 ? -21.600 -18.827 41.059 1.00 82.38 257 ASP A N 1
ATOM 2000 C CA . ASP A 1 257 ? -22.493 -18.947 39.913 1.00 82.38 257 ASP A CA 1
ATOM 2001 C C . ASP A 1 257 ? -21.878 -19.801 38.798 1.00 82.38 257 ASP A C 1
ATOM 2003 O O . ASP A 1 257 ? -20.689 -19.721 38.487 1.00 82.38 257 ASP A O 1
ATOM 2007 N N . GLN A 1 258 ? -22.716 -20.589 38.114 1.00 79.50 258 GLN A N 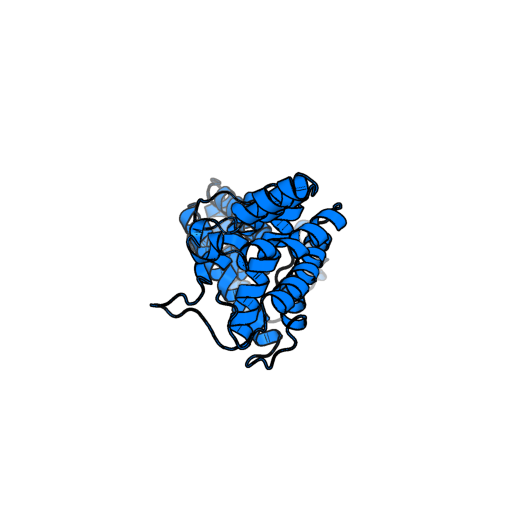1
ATOM 2008 C CA . GLN A 1 258 ? -22.285 -21.393 36.957 1.00 79.50 258 GLN A CA 1
ATOM 2009 C C . GLN A 1 258 ? -21.623 -20.544 35.865 1.00 79.50 258 GLN A C 1
ATOM 2011 O O . GLN A 1 258 ? -20.748 -21.020 35.151 1.00 79.50 258 GLN A O 1
ATOM 2016 N N . VAL A 1 259 ? -22.033 -19.284 35.741 1.00 79.19 259 VAL A N 1
ATOM 2017 C CA . VAL A 1 259 ? -21.504 -18.343 34.752 1.00 79.19 259 VAL A CA 1
ATOM 2018 C C . VAL A 1 259 ? -20.041 -18.001 35.064 1.00 79.19 259 VAL A C 1
ATOM 2020 O O . VAL A 1 259 ? -19.213 -17.978 34.160 1.00 79.19 259 VAL A O 1
ATOM 2023 N N . GLU A 1 260 ? -19.688 -17.830 36.340 1.00 74.62 260 GLU A N 1
ATOM 2024 C CA . GLU A 1 260 ? -18.307 -17.565 36.775 1.00 74.62 260 GLU A CA 1
ATOM 2025 C C . GLU A 1 260 ? -17.394 -18.752 36.451 1.00 74.62 260 GLU A C 1
ATOM 2027 O O . GLU A 1 260 ? -16.301 -18.572 35.920 1.00 74.62 260 GLU A O 1
ATOM 2032 N N . GLN A 1 261 ? -17.892 -19.972 36.670 1.00 74.25 261 GLN A N 1
ATOM 2033 C CA . GLN A 1 261 ? -17.160 -21.201 36.357 1.00 74.25 261 GLN A CA 1
ATOM 2034 C C . GLN A 1 261 ? -16.930 -21.381 34.852 1.00 74.25 261 GLN A C 1
ATOM 2036 O O . GLN A 1 261 ? -15.889 -21.886 34.454 1.00 74.25 261 GLN A O 1
ATOM 2041 N N . VAL A 1 262 ? -17.872 -20.967 34.002 1.00 75.56 262 VAL A N 1
ATOM 2042 C CA . VAL A 1 262 ? -17.751 -21.137 32.545 1.00 75.56 262 VAL A CA 1
ATOM 2043 C C . VAL A 1 262 ? -16.813 -20.102 31.917 1.00 75.56 262 VAL A C 1
ATOM 2045 O O . VAL A 1 262 ? -16.067 -20.449 31.008 1.00 75.56 262 VAL A O 1
ATOM 2048 N N . TYR A 1 263 ? -16.837 -18.846 32.372 1.00 68.12 263 TYR A N 1
ATOM 2049 C CA . TYR A 1 263 ? -16.097 -17.758 31.713 1.00 68.12 263 TYR A CA 1
ATOM 2050 C C . TYR A 1 263 ? -14.693 -17.493 32.279 1.00 68.12 263 TYR A C 1
ATOM 2052 O O . TYR A 1 263 ? -13.899 -16.844 31.602 1.00 68.12 263 TYR A O 1
ATOM 2060 N N . MET A 1 264 ? -14.370 -17.977 33.483 1.00 67.00 264 MET A N 1
ATOM 2061 C CA . MET A 1 264 ? -13.078 -17.716 34.144 1.00 67.00 264 MET A CA 1
ATOM 2062 C C . MET A 1 264 ? -12.161 -18.947 34.235 1.00 67.00 264 MET A C 1
ATOM 2064 O O . MET A 1 264 ? -11.154 -18.896 34.927 1.00 67.00 264 MET A O 1
ATOM 2068 N N . MET A 1 265 ? -12.483 -20.064 33.568 1.00 55.53 265 MET A N 1
ATOM 2069 C CA . MET A 1 265 ? -11.600 -21.245 33.541 1.00 55.53 265 MET A CA 1
ATOM 2070 C C . MET A 1 265 ? -10.409 -21.111 32.574 1.00 55.53 265 MET A C 1
ATOM 2072 O O . MET A 1 265 ? -9.453 -21.872 32.708 1.00 55.53 265 MET A O 1
ATOM 2076 N N . ASP A 1 266 ? -10.452 -20.153 31.642 1.00 51.62 266 ASP A N 1
ATOM 2077 C CA . ASP A 1 266 ? -9.418 -19.935 30.614 1.00 51.62 266 ASP A CA 1
ATOM 2078 C C . ASP A 1 266 ? -8.489 -18.728 30.904 1.00 51.62 266 ASP A C 1
ATOM 2080 O O . ASP A 1 266 ? -7.642 -18.396 30.071 1.00 51.62 266 ASP A O 1
ATOM 2084 N N . TYR A 1 267 ? -8.635 -18.076 32.068 1.00 49.00 267 TYR A N 1
ATOM 2085 C CA . TYR A 1 267 ? -7.855 -16.910 32.525 1.00 49.00 267 TYR A CA 1
ATOM 2086 C C . TYR A 1 267 ? -7.150 -17.193 33.854 1.00 49.00 267 TYR A C 1
ATOM 2088 O O . TYR A 1 267 ? -6.018 -16.685 34.027 1.00 49.00 267 TYR A O 1
#

Foldseek 3Di:
DDDPVQQPDPQLLLVLLLQLLLVQLVQQVHDPNVLLNLLSNQLCVCVPDVVCVVPVVCRLVVSLVVCVVVPHDNSSSLLSNLLCPPVAPPRDHRDRSSNLSSNLSVLLLVLLVCVQAVNDADPVDDVVVNLRSLLRNLCSCAVVVTFGDQLVSNLSSNVSGPGDTPDDSVSSSVVSLVSSLVSLLVVVVVVPQDPVLLCVLSVPDDSGSNVSSVSSVVVVVLCPDPCNVVVCVVPVVVVVVVVVVPDDDDDLVPDDDPVCVVPVPVD

Sequence (267 aa):
MISQARLGTVWTKTQRLRGIAEFVGKELGFTEMKLIDRAALLCKADLETSMVGEFPELQGIMGRHYAIIDGEDHLVAQAISEHYQPRFAGDQIPVSHAGIAVSLAEKFDNLVGNFAIGVKPSGSQDPFALRRQALGIVAIVLEGKLTLNLDEVIGYTYRKFEADLDLSEDQVVDGVLDFIMQRLRGVLSESGFTYDVLDAVLSNCGPDLLLIQDKARALTSLKEQPYFDDLMVVFNRPFNLSRQAGDLQVQPEFFVDQVEQVYMMDY

pLDDT: mean 91.58, std 9.7, range [40.5, 98.75]

Secondary structure (DSSP, 8-state):
----GGG--HHHHHHHHHHHHHHHHHHTT-S-HHHHHHHHHHTTSGGGSHHHHH-GGGTTHHHHHHHHHTT--HHHHHHHHHTT--SSTTPPPP-SHHHHHHHHHHHHHHHHHHHHTT---BTTB-GGGHHHHHHHHHHHHHHTT----HHHHHHHHHTT--S--SS-HHHHHHHHHHHHHHHHHHHHHHTT--HHHHHHHHTTS-S-HHHHHHHHHHHHHHHTSTTHHHHHHHHHHHHHHHTTS-SPPP-GGG--SHHHHHHSS--